Protein AF-A0A938SDG3-F1 (afdb_monomer)

Foldseek 3Di:
DDWDWDDDPFKIWIWDDDVQKIKIKMWGFDPDPDQQPQLACPPPDPFAWWEKEWEAALVCVVVSCVSNDDDQYAYAYWADPVRVNRHTGTMITITMDRWDKDFQDDPRDGQGIWTDDPWWTKIKGWQQWAPDQVDDLLNRLLRSVVVVQVRQVVSVHGPLQWAEKEKEFAVCVVCVVSSVVSVVVVCVVVVVVVGRDHHYDYDYTAGNVRHRITMITMGIDTPDPPDDRDDDDDPPDDDDD

Structure (mmCIF, N/CA/C/O backbone):
data_AF-A0A938SDG3-F1
#
_entry.id   AF-A0A938SDG3-F1
#
loop_
_atom_site.group_PDB
_atom_site.id
_atom_site.type_symbol
_atom_site.label_atom_id
_atom_site.label_alt_id
_atom_site.label_comp_id
_atom_site.label_asym_id
_atom_site.label_entity_id
_atom_site.label_seq_id
_atom_site.pdbx_PDB_ins_code
_atom_site.Cartn_x
_atom_site.Cartn_y
_atom_site.Cartn_z
_atom_site.occupancy
_atom_site.B_iso_or_equiv
_atom_site.auth_seq_id
_atom_site.auth_comp_id
_atom_site.auth_asym_id
_atom_site.auth_atom_id
_atom_site.pdbx_PDB_model_num
ATOM 1 N N . MET A 1 1 ? -7.110 7.633 24.509 1.00 91.19 1 MET A N 1
ATOM 2 C CA . MET A 1 1 ? -6.190 6.785 23.718 1.00 91.19 1 MET A CA 1
ATOM 3 C C . MET A 1 1 ? -5.212 6.108 24.665 1.00 91.19 1 MET A C 1
ATOM 5 O O . MET A 1 1 ? -4.716 6.779 25.562 1.00 91.19 1 MET A O 1
ATOM 9 N N . ARG A 1 2 ? -4.947 4.811 24.488 1.00 96.75 2 ARG A N 1
ATOM 10 C CA . ARG A 1 2 ? -3.945 4.048 25.255 1.00 96.75 2 ARG A CA 1
ATOM 11 C C . ARG A 1 2 ? -2.994 3.360 24.281 1.00 96.75 2 ARG A C 1
ATOM 13 O O . ARG A 1 2 ? -3.462 2.805 23.297 1.00 96.75 2 ARG A O 1
ATOM 20 N N . ILE A 1 3 ? -1.694 3.371 24.562 1.00 97.69 3 ILE A N 1
ATOM 21 C CA . ILE A 1 3 ? -0.688 2.674 23.749 1.00 97.69 3 ILE A CA 1
ATOM 22 C C . ILE A 1 3 ? -0.045 1.585 24.603 1.00 97.69 3 ILE A C 1
ATOM 24 O O . ILE A 1 3 ? 0.338 1.838 25.743 1.00 97.69 3 ILE A O 1
ATOM 28 N N . THR A 1 4 ? 0.060 0.374 24.064 1.00 97.81 4 THR A N 1
ATOM 29 C CA . THR A 1 4 ? 0.755 -0.751 24.702 1.00 97.81 4 THR A CA 1
ATOM 30 C C . THR A 1 4 ? 1.723 -1.395 23.719 1.00 97.81 4 THR A C 1
ATOM 32 O O . THR A 1 4 ? 1.547 -1.291 22.505 1.00 97.81 4 THR A O 1
ATOM 35 N N . ARG A 1 5 ? 2.758 -2.055 24.240 1.00 97.19 5 ARG A N 1
ATOM 36 C CA . ARG A 1 5 ? 3.747 -2.781 23.443 1.00 97.19 5 ARG A CA 1
ATOM 37 C C . ARG A 1 5 ? 3.994 -4.147 24.065 1.00 97.19 5 ARG A C 1
ATOM 39 O O . ARG A 1 5 ? 4.205 -4.236 25.272 1.00 97.19 5 ARG A O 1
ATOM 46 N N . ARG A 1 6 ? 3.988 -5.196 23.245 1.00 95.00 6 ARG A N 1
ATOM 47 C CA . ARG A 1 6 ? 4.325 -6.568 23.633 1.00 95.00 6 ARG A CA 1
ATOM 48 C C . ARG A 1 6 ? 5.456 -7.065 22.743 1.00 95.00 6 ARG A C 1
ATOM 50 O O . ARG A 1 6 ? 5.246 -7.272 21.550 1.00 95.00 6 ARG A O 1
ATOM 57 N N . LEU A 1 7 ? 6.619 -7.280 23.347 1.00 91.75 7 LEU A N 1
ATOM 58 C CA . LEU A 1 7 ? 7.788 -7.846 22.687 1.00 91.75 7 LEU A CA 1
ATOM 59 C C . LEU A 1 7 ? 7.900 -9.339 23.019 1.00 91.75 7 LEU A C 1
ATOM 61 O O . LEU A 1 7 ? 7.810 -9.729 24.181 1.00 91.75 7 LEU A O 1
ATOM 65 N N . ALA A 1 8 ? 8.105 -10.151 21.993 1.00 86.88 8 ALA A N 1
ATOM 66 C CA . ALA A 1 8 ? 8.519 -11.546 22.058 1.00 86.88 8 ALA A CA 1
ATOM 67 C C . ALA A 1 8 ? 9.791 -11.720 21.208 1.00 86.88 8 ALA A C 1
ATOM 69 O O . ALA A 1 8 ? 10.166 -10.808 20.472 1.00 86.88 8 ALA A O 1
ATOM 70 N N . GLU A 1 9 ? 10.440 -12.884 21.289 1.00 82.38 9 GLU A N 1
ATOM 71 C CA . GLU A 1 9 ? 11.764 -13.148 20.694 1.00 82.38 9 GLU A CA 1
ATOM 72 C C . GLU A 1 9 ? 11.916 -12.648 19.245 1.00 82.38 9 GLU A C 1
ATOM 74 O O . GLU A 1 9 ? 12.897 -11.986 18.916 1.00 82.38 9 GLU A O 1
ATOM 79 N N . ALA A 1 10 ? 10.912 -12.892 18.399 1.00 87.06 10 ALA A N 1
ATOM 80 C CA . ALA A 1 10 ? 10.936 -12.535 16.981 1.00 87.06 10 ALA A CA 1
ATOM 81 C C . ALA A 1 10 ? 9.768 -11.630 16.554 1.00 87.06 10 ALA A C 1
ATOM 83 O O . ALA A 1 10 ? 9.508 -11.464 15.362 1.00 87.06 10 ALA A O 1
ATOM 84 N N . THR A 1 11 ? 9.005 -11.079 17.501 1.00 91.06 11 THR A N 1
ATOM 85 C CA . THR A 1 11 ? 7.766 -10.346 17.204 1.00 91.06 11 THR A CA 1
ATOM 86 C C . THR A 1 11 ? 7.574 -9.168 18.148 1.00 91.06 11 THR A C 1
ATOM 88 O O . THR A 1 11 ? 7.627 -9.321 19.363 1.00 91.06 11 THR A O 1
ATOM 91 N N . ASP A 1 12 ? 7.281 -8.000 17.588 1.00 94.62 12 ASP A N 1
ATOM 92 C CA . ASP A 1 12 ? 6.918 -6.784 18.311 1.00 94.62 12 ASP A CA 1
ATOM 93 C C . ASP A 1 12 ? 5.501 -6.368 17.915 1.00 94.62 12 ASP A C 1
ATOM 95 O O . ASP A 1 12 ? 5.203 -6.204 16.730 1.00 94.62 12 ASP A O 1
ATOM 99 N N . VAL A 1 13 ? 4.619 -6.225 18.901 1.00 96.56 13 VAL A N 1
ATOM 100 C CA . VAL A 1 13 ? 3.238 -5.782 18.700 1.00 96.56 13 VAL A CA 1
ATOM 101 C C . VAL A 1 13 ? 3.026 -4.482 19.455 1.00 96.56 13 VAL A C 1
ATOM 103 O O . VAL A 1 13 ? 3.023 -4.471 20.687 1.00 96.56 13 VAL A O 1
ATOM 106 N N . VAL A 1 14 ? 2.780 -3.401 18.724 1.00 97.88 14 VAL A N 1
ATOM 107 C CA . VAL A 1 14 ? 2.342 -2.118 19.280 1.00 97.88 14 VAL A CA 1
ATOM 108 C C . VAL A 1 14 ? 0.843 -1.992 19.056 1.00 97.88 14 VAL A C 1
ATOM 110 O O . VAL A 1 14 ? 0.376 -2.119 17.930 1.00 97.88 14 VAL A O 1
ATOM 113 N N . THR A 1 15 ? 0.087 -1.758 20.126 1.00 98.12 15 THR A N 1
ATOM 114 C CA . THR A 1 15 ? -1.368 -1.584 20.064 1.00 98.12 15 THR A CA 1
ATOM 115 C C . THR A 1 15 ? -1.757 -0.182 20.491 1.00 98.12 15 THR A C 1
ATOM 117 O O . THR A 1 15 ? -1.399 0.247 21.590 1.00 98.12 15 THR A O 1
ATOM 120 N N . VAL A 1 16 ? -2.527 0.502 19.649 1.00 97.75 16 VAL A N 1
ATOM 121 C CA . VAL A 1 16 ? -3.174 1.779 19.956 1.00 97.75 16 VAL A CA 1
ATOM 122 C C . VAL A 1 16 ? -4.666 1.521 20.154 1.00 97.75 16 VAL A C 1
ATOM 124 O O . VAL A 1 16 ? -5.378 1.198 19.209 1.00 97.75 16 VAL A O 1
ATOM 127 N N . SER A 1 17 ? -5.147 1.670 21.388 1.00 97.06 17 SER A N 1
ATOM 128 C CA . SER A 1 17 ? -6.566 1.536 21.734 1.00 97.06 17 SER A CA 1
ATOM 129 C C . SER A 1 17 ? -7.249 2.911 21.740 1.00 97.06 17 SER A C 1
ATOM 131 O O . SER A 1 17 ? -6.829 3.839 22.455 1.00 97.06 17 SER A O 1
ATOM 133 N N . ARG A 1 18 ? -8.341 3.025 20.984 1.00 94.62 18 ARG A N 1
ATOM 134 C CA . ARG A 1 18 ? -9.297 4.145 20.972 1.00 94.62 18 ARG A CA 1
ATOM 135 C C . ARG A 1 18 ? -10.715 3.593 21.226 1.00 94.62 18 ARG A C 1
ATOM 137 O O . ARG A 1 18 ? -10.903 2.378 21.176 1.00 94.62 18 ARG A O 1
ATOM 144 N N . PRO A 1 19 ? -11.716 4.426 21.563 1.00 92.12 19 PRO A N 1
ATOM 145 C CA . PRO A 1 19 ? -13.097 3.951 21.666 1.00 92.12 19 PRO A CA 1
ATOM 146 C C . PRO A 1 19 ? -13.519 3.191 20.399 1.00 92.12 19 PRO A C 1
ATOM 148 O O . PRO A 1 19 ? -13.326 3.673 19.288 1.00 92.12 19 PRO A O 1
ATOM 151 N N . GLY A 1 20 ? -14.030 1.969 20.564 1.00 92.38 20 GLY A N 1
ATOM 152 C CA . GLY A 1 20 ? -14.525 1.141 19.459 1.00 92.38 20 GLY A CA 1
ATOM 153 C C . GLY A 1 20 ? -13.470 0.489 18.550 1.00 92.38 20 GLY A C 1
ATOM 154 O O . GLY A 1 20 ? -13.858 -0.306 17.696 1.00 92.38 20 GLY A O 1
ATOM 155 N N . ILE A 1 21 ? -12.170 0.765 18.722 1.00 97.12 21 ILE A N 1
ATOM 156 C CA . ILE A 1 21 ? -11.112 0.189 17.876 1.00 97.12 21 ILE A CA 1
ATOM 157 C C . ILE A 1 21 ? -9.784 -0.010 18.618 1.00 97.12 21 ILE A C 1
ATOM 159 O O . ILE A 1 21 ? -9.300 0.865 19.339 1.00 97.12 21 ILE A O 1
ATOM 163 N N . GLU A 1 22 ? -9.145 -1.152 18.376 1.00 97.75 22 GLU A N 1
ATOM 164 C CA . GLU A 1 22 ? -7.717 -1.343 18.629 1.00 97.75 22 GLU A CA 1
ATOM 165 C C . GLU A 1 22 ? -6.980 -1.548 17.308 1.00 97.75 22 GLU A C 1
ATOM 167 O O . GLU A 1 22 ? -7.338 -2.424 16.524 1.00 97.75 22 GLU A O 1
ATOM 172 N N . GLU A 1 23 ? -5.947 -0.744 17.068 1.00 97.44 23 GLU A N 1
ATOM 173 C CA . GLU A 1 23 ? -5.033 -0.906 15.939 1.00 97.44 23 GLU A CA 1
ATOM 174 C C . GLU A 1 23 ? -3.755 -1.578 16.420 1.00 97.44 23 GLU A C 1
ATOM 176 O O . GLU A 1 23 ? -3.114 -1.110 17.362 1.00 97.44 23 GLU A O 1
ATOM 181 N N . HIS A 1 24 ? -3.373 -2.664 15.759 1.00 97.81 24 HIS A N 1
ATOM 182 C CA . HIS A 1 24 ? -2.194 -3.454 16.071 1.00 97.81 24 HIS A CA 1
ATOM 183 C C . HIS A 1 24 ? -1.190 -3.340 14.924 1.00 97.81 24 HIS A C 1
ATOM 185 O O . HIS A 1 24 ? -1.418 -3.865 13.832 1.00 97.81 24 HIS A O 1
ATOM 191 N N . THR A 1 25 ? -0.056 -2.700 15.194 1.00 97.50 25 THR A N 1
ATOM 192 C CA . THR A 1 25 ? 1.117 -2.731 14.321 1.00 97.50 25 THR A CA 1
ATOM 193 C C . THR A 1 25 ? 2.016 -3.869 14.774 1.00 97.50 25 THR A C 1
ATOM 195 O O . THR A 1 25 ? 2.532 -3.865 15.892 1.00 97.50 25 THR A O 1
ATOM 198 N N . ILE A 1 26 ? 2.193 -4.856 13.906 1.00 96.19 26 ILE A N 1
ATOM 199 C CA . ILE A 1 26 ? 2.901 -6.103 14.184 1.00 96.19 26 ILE A CA 1
ATOM 200 C C . ILE A 1 26 ? 4.135 -6.138 13.296 1.00 96.19 26 ILE A C 1
ATOM 202 O O . ILE A 1 26 ? 4.020 -6.090 12.076 1.00 96.19 26 ILE A O 1
ATOM 206 N N . SER A 1 27 ? 5.313 -6.240 13.896 1.00 94.62 27 SER A N 1
ATOM 207 C CA . SER A 1 27 ? 6.566 -6.492 13.186 1.00 94.62 27 SER A CA 1
ATOM 208 C C . SER A 1 27 ? 7.091 -7.855 13.598 1.00 94.62 27 SER A C 1
ATOM 210 O O . SER A 1 27 ? 7.378 -8.066 14.773 1.00 94.62 27 SER A O 1
ATOM 212 N N . ALA A 1 28 ? 7.231 -8.773 12.648 1.00 92.06 28 ALA A N 1
ATOM 213 C CA . ALA A 1 28 ? 7.839 -10.074 12.883 1.00 92.06 28 ALA A CA 1
ATOM 214 C C . ALA A 1 28 ? 9.099 -10.216 12.033 1.00 92.06 28 ALA A C 1
ATOM 216 O O . ALA A 1 28 ? 9.100 -9.882 10.848 1.00 92.06 28 ALA A O 1
ATOM 217 N N . ARG A 1 29 ? 10.176 -10.691 12.651 1.00 87.81 29 ARG A N 1
ATOM 218 C CA . ARG A 1 29 ? 11.446 -11.004 11.989 1.00 87.81 29 ARG A CA 1
ATOM 219 C C . ARG A 1 29 ? 11.594 -12.508 11.919 1.00 87.81 29 ARG A C 1
ATOM 221 O O . ARG A 1 29 ? 11.046 -13.211 12.759 1.00 87.81 29 ARG A O 1
ATOM 228 N N . THR A 1 30 ? 12.350 -12.993 10.953 1.00 80.50 30 THR A N 1
ATOM 229 C CA . THR A 1 30 ? 12.660 -14.418 10.843 1.00 80.50 30 THR A CA 1
ATOM 230 C C . THR A 1 30 ? 13.668 -14.825 11.925 1.00 80.50 30 THR A C 1
ATOM 232 O O . THR A 1 30 ? 14.796 -14.329 11.895 1.00 80.50 30 THR A O 1
ATOM 235 N N . PRO A 1 31 ? 13.313 -15.692 12.894 1.00 68.00 31 PRO A N 1
ATOM 236 C CA . PRO A 1 31 ? 14.278 -16.209 13.853 1.00 68.00 31 PRO A CA 1
ATOM 237 C C . PRO A 1 31 ? 15.092 -17.354 13.235 1.00 68.00 31 PRO A C 1
ATOM 239 O O . PRO A 1 31 ? 14.540 -18.345 12.758 1.00 68.00 31 PRO A O 1
ATOM 242 N N . GLY A 1 32 ? 16.420 -17.251 13.284 1.00 71.81 32 GLY A N 1
ATOM 243 C CA . GLY A 1 32 ? 17.312 -18.341 12.880 1.00 71.81 32 GLY A CA 1
ATOM 244 C C . GLY A 1 32 ? 17.264 -18.664 11.381 1.00 71.81 32 GLY A C 1
ATOM 245 O O . GLY A 1 32 ? 17.224 -17.765 10.548 1.00 71.81 32 GLY A O 1
ATOM 246 N N . GLN A 1 33 ? 17.331 -19.955 11.033 1.00 75.06 33 GLN A N 1
ATOM 247 C CA . GLN A 1 33 ? 17.431 -20.422 9.638 1.00 75.06 33 GLN A CA 1
ATOM 248 C C . GLN A 1 33 ? 16.075 -20.654 8.945 1.00 75.06 33 GLN A C 1
ATOM 250 O O . GLN A 1 33 ? 16.036 -20.909 7.741 1.00 75.06 33 GLN A O 1
ATOM 255 N N . ASP A 1 34 ? 14.961 -20.578 9.675 1.00 85.44 34 ASP A N 1
ATOM 256 C CA . ASP A 1 34 ? 13.635 -20.887 9.140 1.00 85.44 34 ASP A CA 1
ATOM 257 C C . ASP A 1 34 ? 12.932 -19.640 8.587 1.00 85.44 34 ASP A C 1
ATOM 259 O O . ASP A 1 34 ? 12.186 -18.962 9.295 1.00 85.44 34 ASP A O 1
ATOM 263 N N . ASN A 1 35 ? 13.140 -19.379 7.291 1.00 84.38 35 ASN A N 1
ATOM 264 C CA . ASN A 1 35 ? 12.603 -18.228 6.551 1.00 84.38 35 ASN A CA 1
ATOM 265 C C . ASN A 1 35 ? 11.079 -18.050 6.618 1.00 84.38 35 ASN A C 1
ATOM 267 O O . ASN A 1 35 ? 10.582 -16.961 6.342 1.00 84.38 35 ASN A O 1
ATOM 271 N N . LEU A 1 36 ? 10.321 -19.089 6.963 1.00 87.88 36 LEU A N 1
ATOM 272 C CA . LEU A 1 36 ? 8.860 -19.066 6.893 1.00 87.88 36 LEU A CA 1
ATOM 273 C C . LEU A 1 36 ? 8.183 -19.096 8.261 1.00 87.88 36 LEU A C 1
ATOM 275 O O . LEU A 1 36 ? 6.955 -19.002 8.337 1.00 87.88 36 LEU A O 1
ATOM 279 N N . ALA A 1 37 ? 8.963 -19.168 9.343 1.00 86.94 37 ALA A N 1
ATOM 280 C CA . ALA A 1 37 ? 8.445 -19.198 10.705 1.00 86.94 37 ALA A CA 1
ATOM 281 C C . ALA A 1 37 ? 7.491 -18.026 11.006 1.00 86.94 37 ALA A C 1
ATOM 283 O O . ALA A 1 37 ? 6.502 -18.218 11.710 1.00 86.94 37 ALA A O 1
ATOM 284 N N . VAL A 1 38 ? 7.724 -16.847 10.413 1.00 88.00 38 VAL A N 1
ATOM 285 C CA . VAL A 1 38 ? 6.897 -15.640 10.610 1.00 88.00 38 VAL A CA 1
ATOM 286 C C . VAL A 1 38 ? 5.451 -15.774 10.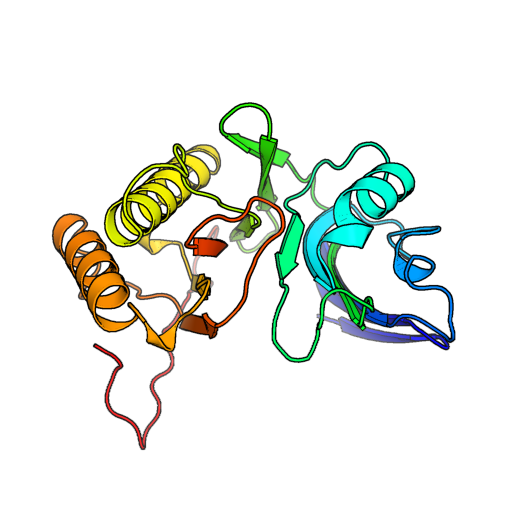123 1.00 88.00 38 VAL A C 1
ATOM 288 O O . VAL A 1 38 ? 4.596 -15.006 10.559 1.00 88.00 38 VAL A O 1
ATOM 291 N N . PHE A 1 39 ? 5.165 -16.722 9.226 1.00 88.50 39 PHE A N 1
ATOM 292 C CA . PHE A 1 39 ? 3.815 -16.951 8.702 1.00 88.50 39 PHE A CA 1
ATOM 293 C C . PHE A 1 39 ? 3.043 -18.014 9.482 1.00 88.50 39 PHE A C 1
ATOM 295 O O . PHE A 1 39 ? 1.830 -18.136 9.313 1.00 88.50 39 PHE A O 1
ATOM 302 N N . ARG A 1 40 ? 3.714 -18.780 10.350 1.00 83.06 40 ARG A N 1
ATOM 303 C CA . ARG A 1 40 ? 3.044 -19.767 11.201 1.00 83.06 40 ARG A CA 1
ATOM 304 C C . ARG A 1 40 ? 2.366 -19.038 12.358 1.00 83.06 40 ARG A C 1
ATOM 306 O O . ARG A 1 40 ? 2.986 -18.212 13.017 1.00 83.06 40 ARG A O 1
ATOM 313 N N . ASN A 1 41 ? 1.101 -19.361 12.626 1.00 74.88 41 ASN A N 1
ATOM 314 C CA . ASN A 1 41 ? 0.292 -18.720 13.677 1.00 74.88 41 ASN A CA 1
ATOM 315 C C . ASN A 1 41 ? 0.132 -17.195 13.495 1.00 74.88 41 ASN A C 1
ATOM 317 O O . ASN A 1 41 ? 0.131 -16.433 14.464 1.00 74.88 41 ASN A O 1
ATOM 321 N N . PHE A 1 42 ? 0.010 -16.754 12.243 1.00 75.19 42 PHE A N 1
ATOM 322 C CA . PHE A 1 42 ? -0.142 -15.351 11.879 1.00 75.19 42 PHE A CA 1
ATOM 323 C C . PHE A 1 42 ? -1.628 -14.953 11.700 1.00 75.19 42 PHE A C 1
ATOM 325 O O . PHE A 1 42 ? -2.357 -15.694 11.041 1.00 75.19 42 PHE A O 1
ATOM 332 N N . PRO A 1 43 ? -2.092 -13.783 12.198 1.00 83.75 43 PRO A N 1
ATOM 333 C CA . PRO A 1 43 ? -1.384 -12.842 13.069 1.00 83.75 43 PRO A CA 1
ATOM 334 C C . PRO A 1 43 ? -1.303 -13.329 14.536 1.00 83.75 43 PRO A C 1
ATOM 336 O O . PRO A 1 43 ? -2.199 -14.021 15.012 1.00 83.75 43 PRO A O 1
ATOM 339 N N . PRO A 1 44 ? -0.293 -12.892 15.314 1.00 83.38 44 PRO A N 1
ATOM 340 C CA . PRO A 1 44 ? -0.090 -13.263 16.729 1.00 83.38 44 PRO A CA 1
ATOM 341 C C . PRO A 1 44 ? -1.101 -12.626 17.711 1.00 83.38 44 PRO A C 1
ATOM 343 O O . PR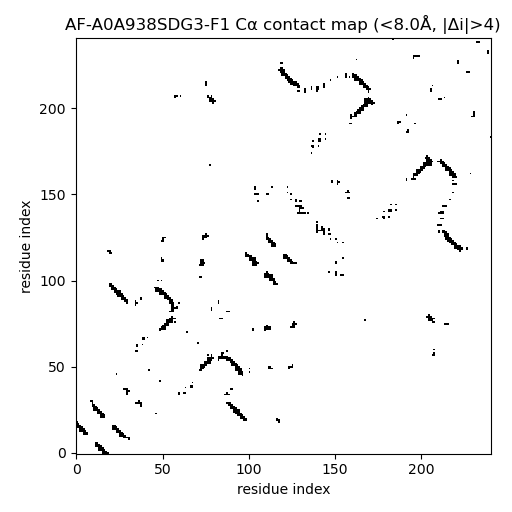O A 1 44 ? -0.904 -12.631 18.934 1.00 83.38 44 PRO A O 1
ATOM 346 N N . VAL A 1 45 ? -2.154 -12.004 17.186 1.00 87.94 45 VAL A N 1
ATOM 347 C CA . VAL A 1 45 ? -3.233 -11.341 17.923 1.00 87.94 45 VAL A CA 1
ATOM 348 C C . VAL A 1 45 ? -4.564 -11.724 17.290 1.00 87.94 45 VAL A C 1
ATOM 350 O O . VAL A 1 45 ? -4.650 -11.920 16.081 1.00 87.94 45 VAL A O 1
ATOM 353 N N . LYS A 1 46 ? -5.623 -11.804 18.096 1.00 91.88 46 LYS A N 1
ATOM 354 C CA . LYS A 1 46 ? -6.976 -12.073 17.600 1.00 91.88 46 LYS A CA 1
ATOM 355 C C . LYS A 1 46 ? -7.585 -10.789 17.023 1.00 91.88 46 LYS A C 1
ATOM 357 O O . LYS A 1 46 ? -8.387 -10.142 17.685 1.00 91.88 46 LYS A O 1
ATOM 362 N N . ALA A 1 47 ? -7.171 -10.433 15.812 1.00 95.50 47 ALA A N 1
ATOM 363 C CA . ALA A 1 47 ? -7.582 -9.228 15.095 1.00 95.50 47 ALA A CA 1
ATOM 364 C C . ALA A 1 47 ? -7.733 -9.514 13.593 1.00 95.50 47 ALA A C 1
ATOM 366 O O . ALA A 1 47 ? -7.206 -10.507 13.086 1.00 95.50 47 ALA A O 1
ATOM 367 N N . THR A 1 48 ? -8.421 -8.632 12.870 1.00 96.62 48 THR A N 1
ATOM 368 C CA . THR A 1 48 ? -8.565 -8.741 11.412 1.00 96.62 48 THR A CA 1
ATOM 369 C C . THR A 1 48 ? -7.412 -8.024 10.723 1.00 96.62 48 THR A C 1
ATOM 371 O O . THR A 1 48 ? -7.190 -6.840 10.970 1.00 96.62 48 THR A O 1
ATOM 374 N N . VAL A 1 49 ? -6.672 -8.718 9.857 1.00 97.12 49 VAL A N 1
ATOM 375 C CA . VAL A 1 49 ? -5.563 -8.115 9.106 1.00 97.12 49 VAL A CA 1
ATOM 376 C C . VAL A 1 49 ? -6.098 -7.135 8.060 1.00 97.12 49 VAL A C 1
ATOM 378 O O . VAL A 1 49 ? -6.997 -7.460 7.287 1.00 97.12 49 VAL A O 1
ATOM 381 N N . VAL A 1 50 ? -5.523 -5.934 8.028 1.00 98.06 50 VAL A N 1
ATOM 382 C CA . VAL A 1 50 ? -5.890 -4.844 7.113 1.00 98.06 50 VAL A CA 1
ATOM 383 C C . VAL A 1 50 ? -4.861 -4.681 6.001 1.00 98.06 50 VAL A C 1
ATOM 385 O O . VAL A 1 50 ? -5.224 -4.423 4.858 1.00 98.06 50 VAL A O 1
ATOM 388 N N . SER A 1 51 ? -3.574 -4.837 6.307 1.00 97.75 51 SER A N 1
ATOM 389 C CA . SER A 1 51 ? -2.513 -4.755 5.302 1.00 97.75 51 SER A CA 1
ATOM 390 C C . SER A 1 51 ? -1.244 -5.439 5.773 1.00 97.75 51 SER A C 1
ATOM 392 O O . SER A 1 51 ? -0.918 -5.367 6.959 1.00 97.75 51 SER A O 1
ATOM 394 N N . GLN A 1 52 ? -0.496 -6.019 4.837 1.00 97.12 52 GLN A N 1
ATOM 395 C CA . GLN A 1 52 ? 0.761 -6.697 5.125 1.00 97.12 52 GLN A CA 1
ATOM 396 C C . GLN A 1 52 ? 1.856 -6.322 4.126 1.00 97.12 52 GLN A C 1
ATOM 398 O O . GLN A 1 52 ? 1.666 -6.404 2.914 1.00 97.12 52 GLN A O 1
ATOM 403 N N . PHE A 1 53 ? 3.029 -5.983 4.649 1.00 96.12 53 PHE A N 1
ATOM 404 C CA . PHE A 1 53 ? 4.288 -5.990 3.918 1.00 96.12 53 PHE A CA 1
ATOM 405 C C . PHE A 1 53 ? 5.057 -7.268 4.229 1.00 96.12 53 PHE A C 1
ATOM 407 O O . PHE A 1 53 ? 5.156 -7.676 5.389 1.00 96.12 53 PHE A O 1
ATOM 414 N N . VAL A 1 54 ? 5.637 -7.876 3.201 1.00 94.94 54 VAL A N 1
ATOM 415 C CA . VAL A 1 54 ? 6.624 -8.948 3.342 1.00 94.94 54 VAL A CA 1
ATOM 416 C C . VAL A 1 54 ? 7.923 -8.484 2.706 1.00 94.94 54 VAL A C 1
ATOM 418 O O . VAL A 1 54 ? 7.924 -8.039 1.560 1.00 94.94 54 VAL A O 1
ATOM 421 N N . PHE A 1 55 ? 9.015 -8.602 3.452 1.00 92.88 55 PHE A N 1
ATOM 422 C CA . PHE A 1 55 ? 10.355 -8.231 3.018 1.00 92.88 55 PHE A CA 1
ATOM 423 C C . PHE A 1 55 ? 11.171 -9.508 2.848 1.00 92.88 55 PHE A C 1
ATOM 425 O O . PHE A 1 55 ? 11.457 -10.197 3.831 1.00 92.88 55 PHE A O 1
ATOM 432 N N . GLY A 1 56 ? 11.507 -9.861 1.610 1.00 91.50 56 GLY A N 1
ATOM 433 C CA . GLY A 1 56 ? 12.232 -11.099 1.342 1.00 91.50 56 GLY A CA 1
ATOM 434 C C . GLY A 1 56 ? 12.270 -11.506 -0.124 1.00 91.50 56 GLY A C 1
ATOM 435 O O . GLY A 1 56 ? 11.650 -10.888 -0.990 1.00 91.50 56 GLY A O 1
ATOM 436 N N . GLY A 1 57 ? 12.990 -12.590 -0.400 1.00 90.50 57 GLY A N 1
ATOM 437 C CA . GLY A 1 57 ? 13.086 -13.172 -1.736 1.00 90.50 57 GLY A CA 1
ATOM 438 C C . GLY A 1 57 ? 11.757 -13.726 -2.253 1.00 90.50 57 GLY A C 1
ATOM 439 O O . GLY A 1 57 ? 11.041 -14.422 -1.535 1.00 90.50 57 GLY A O 1
ATOM 440 N N . CYS A 1 58 ? 11.437 -13.481 -3.526 1.00 91.56 58 CYS A N 1
ATOM 441 C CA . CYS A 1 58 ? 10.172 -13.923 -4.127 1.00 91.56 58 CYS A CA 1
ATOM 442 C C . CYS A 1 58 ? 10.012 -15.451 -4.201 1.00 91.56 58 CYS A C 1
ATOM 444 O O . CYS A 1 58 ? 8.886 -15.925 -4.338 1.00 91.56 58 CYS A O 1
ATOM 446 N N . ARG A 1 59 ? 11.096 -16.228 -4.053 1.00 90.56 59 ARG A N 1
ATOM 447 C CA . ARG A 1 59 ? 11.048 -17.700 -4.015 1.00 90.56 59 ARG A CA 1
ATOM 448 C C . ARG A 1 59 ? 10.174 -18.256 -2.887 1.00 90.56 59 ARG A C 1
ATOM 450 O O . ARG A 1 59 ? 9.638 -19.346 -3.011 1.00 90.56 59 ARG A O 1
ATOM 457 N N . PHE A 1 60 ? 10.013 -17.492 -1.807 1.00 91.56 60 PHE A N 1
ATOM 458 C CA . PHE A 1 60 ? 9.210 -17.878 -0.647 1.00 91.56 60 PHE A CA 1
ATOM 459 C C . PHE A 1 60 ? 7.724 -17.539 -0.806 1.00 91.56 60 PHE A C 1
ATOM 461 O O . PHE A 1 60 ? 6.928 -17.875 0.066 1.00 91.56 60 PHE A O 1
ATOM 468 N N . CYS A 1 61 ? 7.332 -16.851 -1.885 1.00 90.50 61 CYS A N 1
ATOM 469 C CA . CYS A 1 61 ? 5.998 -16.269 -2.013 1.00 90.50 61 CYS A CA 1
ATOM 470 C C . CYS A 1 61 ? 4.886 -17.321 -1.980 1.00 90.50 61 CYS A C 1
ATOM 472 O O . CYS A 1 61 ? 3.888 -17.138 -1.284 1.00 90.50 61 CYS A O 1
ATOM 474 N N . ASP A 1 62 ? 5.048 -18.421 -2.712 1.00 89.81 62 ASP A N 1
ATOM 475 C CA . ASP A 1 62 ? 3.992 -19.427 -2.830 1.00 89.81 62 ASP A CA 1
ATOM 476 C C . ASP A 1 62 ? 3.874 -20.287 -1.569 1.00 89.81 62 ASP A C 1
ATOM 478 O O . ASP A 1 62 ? 2.762 -20.526 -1.094 1.00 89.81 62 ASP A O 1
ATOM 482 N N . GLU A 1 63 ? 4.999 -20.647 -0.948 1.00 91.19 63 GLU A N 1
ATOM 483 C CA . GLU A 1 63 ? 4.992 -21.364 0.330 1.00 91.19 63 GLU A CA 1
ATOM 484 C C . GLU A 1 63 ? 4.433 -20.488 1.465 1.00 91.19 63 GLU A C 1
ATOM 486 O O . GLU A 1 63 ? 3.586 -20.936 2.239 1.00 91.19 63 GLU A O 1
ATOM 491 N N . ALA A 1 64 ? 4.798 -19.200 1.508 1.00 90.69 64 ALA A N 1
ATOM 492 C CA . ALA A 1 64 ? 4.228 -18.240 2.453 1.00 90.69 64 ALA A CA 1
ATOM 493 C C . ALA A 1 64 ? 2.705 -18.109 2.296 1.00 90.69 64 ALA A C 1
ATOM 495 O O . ALA A 1 64 ? 1.983 -18.130 3.293 1.00 90.69 64 ALA A O 1
ATOM 496 N N . LYS A 1 65 ? 2.189 -18.018 1.061 1.00 88.06 65 LYS A N 1
ATOM 497 C CA . LYS A 1 65 ? 0.735 -18.009 0.808 1.00 88.06 65 LYS A CA 1
ATOM 498 C C . LYS A 1 65 ? 0.067 -19.283 1.312 1.00 88.06 65 LYS A C 1
ATOM 500 O O . LYS A 1 65 ? -0.991 -19.196 1.925 1.00 88.06 65 LYS A O 1
ATOM 505 N N . SER A 1 66 ? 0.687 -20.444 1.089 1.00 88.94 66 SER A N 1
ATOM 506 C CA . SER A 1 66 ? 0.159 -21.720 1.581 1.00 88.94 66 SER A CA 1
ATOM 507 C C . SER A 1 66 ? 0.056 -21.745 3.108 1.00 88.94 66 SER A C 1
ATOM 509 O O . SER A 1 66 ? -0.932 -22.244 3.639 1.00 88.94 66 SER A O 1
ATOM 511 N N . LEU A 1 67 ? 1.041 -21.183 3.817 1.00 90.44 67 LEU A N 1
ATOM 512 C CA . LEU A 1 67 ? 1.039 -21.101 5.283 1.00 90.44 67 LEU A CA 1
ATOM 513 C C . LEU A 1 67 ? 0.013 -20.101 5.827 1.00 90.44 67 LEU A C 1
ATOM 515 O O . LEU A 1 67 ? -0.598 -20.358 6.861 1.00 90.44 67 LEU A O 1
ATOM 519 N N . MET A 1 68 ? -0.200 -18.980 5.131 1.00 88.12 68 MET A N 1
ATOM 520 C CA . MET A 1 68 ? -1.214 -17.983 5.504 1.00 88.12 68 MET A CA 1
ATOM 521 C C . MET A 1 68 ? -2.651 -18.460 5.236 1.00 88.12 68 MET A C 1
ATOM 523 O O . MET A 1 68 ? -3.601 -17.890 5.774 1.00 88.12 68 MET A O 1
ATOM 527 N N . GLY A 1 69 ? -2.832 -19.491 4.407 1.00 85.88 69 GLY A N 1
ATOM 528 C CA . GLY A 1 69 ? -4.145 -19.998 4.024 1.00 85.88 69 GLY A CA 1
ATOM 529 C C . GLY A 1 69 ? -4.920 -19.004 3.154 1.00 85.88 69 GLY A C 1
ATOM 530 O O . GLY A 1 69 ? -4.375 -18.384 2.239 1.00 85.88 69 GLY A O 1
ATOM 531 N N . LYS A 1 70 ? -6.227 -18.858 3.406 1.00 88.06 70 LYS A N 1
ATOM 532 C CA . LYS A 1 70 ? -7.071 -17.924 2.648 1.00 88.06 70 LYS A CA 1
ATOM 533 C C . LYS A 1 70 ? -6.769 -16.479 3.062 1.00 88.06 70 LYS A C 1
ATOM 535 O O . LYS A 1 70 ? -7.320 -15.977 4.036 1.00 88.06 70 LYS A O 1
ATOM 540 N N . VAL A 1 71 ? -5.937 -15.806 2.273 1.00 89.81 71 VAL A N 1
ATOM 541 C CA . VAL A 1 71 ? -5.611 -14.384 2.440 1.00 89.81 71 VAL A CA 1
ATOM 542 C C . VAL A 1 71 ? -6.782 -13.514 1.973 1.00 89.81 71 VAL A C 1
ATOM 544 O O . VAL A 1 71 ? -7.173 -13.561 0.808 1.00 89.81 71 VAL A O 1
ATOM 547 N N . THR A 1 72 ? -7.329 -12.700 2.878 1.00 93.31 72 THR A N 1
ATOM 548 C CA . THR A 1 72 ? -8.445 -11.767 2.610 1.00 93.31 72 THR A CA 1
ATOM 549 C C . THR A 1 72 ? -8.049 -10.298 2.785 1.00 93.31 72 THR A C 1
ATOM 551 O O . THR A 1 72 ? -8.903 -9.455 3.041 1.00 93.31 72 THR A O 1
ATOM 554 N N . TRP A 1 73 ? -6.755 -9.992 2.685 1.00 96.62 73 TRP A N 1
ATOM 555 C CA . TRP A 1 73 ? -6.175 -8.654 2.834 1.00 96.62 73 TRP A CA 1
ATOM 556 C C . TRP A 1 73 ? -5.091 -8.420 1.771 1.00 96.62 73 TRP A C 1
ATOM 558 O O . TRP A 1 73 ? -4.569 -9.384 1.202 1.00 96.62 73 TRP A O 1
ATOM 568 N N . PRO A 1 74 ? -4.713 -7.164 1.480 1.00 97.38 74 PRO A N 1
ATOM 569 C CA . PRO A 1 74 ? -3.611 -6.877 0.571 1.00 97.38 74 PRO A CA 1
ATOM 570 C C . PRO A 1 74 ? -2.252 -7.280 1.159 1.00 97.38 74 PRO A C 1
ATOM 572 O O . PRO A 1 74 ? -1.885 -6.872 2.267 1.00 97.38 74 PRO A O 1
ATOM 575 N N . VAL A 1 75 ? -1.464 -8.006 0.362 1.00 96.25 75 VAL A N 1
ATOM 576 C CA . VAL A 1 75 ? -0.064 -8.339 0.659 1.00 96.25 75 VAL A CA 1
ATOM 577 C C . VAL A 1 75 ? 0.845 -7.654 -0.358 1.00 96.25 75 VAL A C 1
ATOM 579 O O . VAL A 1 75 ? 0.780 -7.934 -1.557 1.00 96.25 75 VAL A O 1
ATOM 582 N N . THR A 1 76 ? 1.721 -6.775 0.125 1.00 96.94 76 THR A N 1
ATOM 583 C CA . THR A 1 76 ? 2.780 -6.146 -0.669 1.00 96.94 76 THR A CA 1
ATOM 584 C C . THR A 1 76 ? 4.095 -6.863 -0.402 1.00 96.94 76 THR A C 1
ATOM 586 O O . THR A 1 76 ? 4.675 -6.730 0.675 1.00 96.94 76 THR A O 1
ATOM 589 N N . TRP A 1 77 ? 4.564 -7.630 -1.382 1.00 95.06 77 TRP A N 1
ATOM 590 C CA . TRP A 1 77 ? 5.861 -8.295 -1.308 1.00 95.06 77 TRP A CA 1
ATOM 591 C C . TRP A 1 77 ? 6.946 -7.406 -1.909 1.00 95.06 77 TRP A C 1
ATOM 593 O O . TRP A 1 77 ? 6.839 -7.003 -3.068 1.00 95.06 77 TRP A O 1
ATOM 603 N N . VAL A 1 78 ? 7.984 -7.127 -1.127 1.00 93.81 78 VAL A N 1
ATOM 604 C CA . VAL A 1 78 ? 9.088 -6.234 -1.480 1.00 93.81 78 VAL A CA 1
ATOM 605 C C . VAL A 1 78 ? 10.381 -7.049 -1.504 1.00 93.81 78 VAL A C 1
ATOM 607 O O . VAL A 1 78 ? 10.820 -7.564 -0.475 1.00 93.81 78 VAL A O 1
ATOM 610 N N . GLN A 1 79 ? 10.978 -7.172 -2.690 1.00 91.19 79 GLN A N 1
ATOM 611 C CA . GLN A 1 79 ? 12.307 -7.752 -2.900 1.00 91.19 79 GLN A CA 1
ATOM 612 C C . GLN A 1 79 ? 13.290 -6.628 -3.250 1.00 91.19 79 GLN A C 1
ATOM 614 O O . GLN A 1 79 ? 12.937 -5.715 -3.980 1.00 91.19 79 GLN A O 1
ATOM 619 N N . GLY A 1 80 ? 14.534 -6.686 -2.792 1.00 81.94 80 GLY A N 1
ATOM 620 C CA . GLY A 1 80 ? 15.553 -5.671 -3.080 1.00 81.94 80 GLY A CA 1
ATOM 621 C C . GLY A 1 80 ? 16.951 -6.224 -2.843 1.00 81.94 80 GLY A C 1
ATOM 622 O O . GLY A 1 80 ? 17.084 -7.414 -2.579 1.00 81.94 80 GLY A O 1
ATOM 623 N N . ASP A 1 81 ? 17.975 -5.378 -2.910 1.00 68.62 81 ASP A N 1
ATOM 624 C CA . ASP A 1 81 ? 19.376 -5.816 -2.799 1.00 68.62 81 ASP A CA 1
ATOM 625 C C . ASP A 1 81 ? 19.673 -6.498 -1.448 1.00 68.62 81 ASP A C 1
ATOM 627 O O . ASP A 1 81 ? 20.303 -7.554 -1.413 1.00 68.62 81 ASP A O 1
ATOM 631 N N . ASP A 1 82 ? 19.098 -5.989 -0.352 1.00 65.00 82 ASP A N 1
ATOM 632 C CA . ASP A 1 82 ? 19.171 -6.610 0.985 1.00 65.00 82 ASP A CA 1
ATOM 633 C C . ASP A 1 82 ? 18.329 -7.896 1.112 1.00 65.00 82 ASP A C 1
ATOM 635 O O . ASP A 1 82 ? 18.384 -8.613 2.109 1.00 65.00 82 ASP A O 1
ATOM 639 N N . CYS A 1 83 ? 17.516 -8.201 0.102 1.00 66.25 83 CYS A N 1
ATOM 640 C CA . CYS A 1 83 ? 16.690 -9.398 -0.010 1.00 66.25 83 CYS A CA 1
ATOM 641 C C . CYS A 1 83 ? 17.063 -10.120 -1.308 1.00 66.25 83 CYS A C 1
ATOM 643 O O . CYS A 1 83 ? 16.245 -10.214 -2.225 1.00 66.25 83 CYS A O 1
ATOM 645 N N . SER A 1 84 ? 18.293 -10.643 -1.355 1.00 65.19 84 SER A N 1
ATOM 646 C CA . SER A 1 84 ? 18.974 -11.270 -2.507 1.00 65.19 84 SER A CA 1
ATOM 647 C C . SER A 1 84 ? 18.228 -12.407 -3.226 1.00 65.19 84 SER A C 1
ATOM 649 O O . SER A 1 84 ? 18.753 -13.005 -4.159 1.00 65.19 84 SER A O 1
ATOM 651 N N . GLY A 1 85 ? 17.015 -12.744 -2.790 1.00 72.06 85 GLY A N 1
ATOM 652 C CA . GLY A 1 85 ? 16.278 -13.936 -3.183 1.00 72.06 85 GLY A CA 1
ATOM 653 C C . GLY A 1 85 ? 16.422 -15.062 -2.164 1.00 72.06 85 GLY A C 1
ATOM 654 O O . GLY A 1 85 ? 15.543 -15.912 -2.083 1.00 72.06 85 GLY A O 1
ATOM 655 N N . GLU A 1 86 ? 17.472 -15.035 -1.340 1.00 81.44 86 GLU A N 1
ATOM 656 C CA . GLU A 1 86 ? 17.862 -16.178 -0.512 1.00 81.44 86 GLU A CA 1
ATOM 657 C C . GLU A 1 86 ? 17.245 -16.191 0.890 1.00 81.44 86 GLU A C 1
ATOM 659 O O . GLU A 1 86 ? 17.158 -17.241 1.527 1.00 81.44 86 GLU A O 1
ATOM 664 N N . GLN A 1 87 ? 16.790 -15.047 1.390 1.00 85.00 87 GLN A N 1
ATOM 665 C CA . GLN A 1 87 ? 16.269 -14.941 2.750 1.00 85.00 87 GLN A CA 1
ATOM 666 C C . GLN A 1 87 ? 14.965 -14.159 2.797 1.00 85.00 87 GLN A C 1
ATOM 668 O O . GLN A 1 87 ? 14.627 -13.389 1.890 1.00 85.00 87 GLN A O 1
ATOM 673 N N . LEU A 1 88 ? 14.239 -14.375 3.885 1.00 87.75 88 LEU A N 1
ATOM 674 C CA . LEU A 1 88 ? 13.110 -13.563 4.285 1.00 87.75 88 LEU A CA 1
ATOM 675 C C . LEU A 1 88 ? 13.522 -12.744 5.505 1.00 87.75 88 LEU A C 1
ATOM 677 O O . LEU A 1 88 ? 13.888 -13.307 6.533 1.00 87.75 88 LEU A O 1
ATOM 681 N N . ALA A 1 89 ? 13.467 -11.419 5.398 1.00 88.75 89 ALA A N 1
ATOM 682 C CA . ALA A 1 89 ? 13.856 -10.519 6.480 1.00 88.75 89 ALA A CA 1
ATOM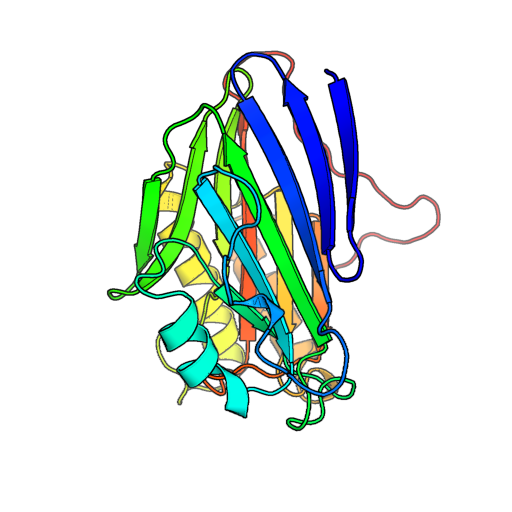 683 C C . ALA A 1 89 ? 12.753 -10.408 7.546 1.00 88.75 89 ALA A C 1
ATOM 685 O O . ALA A 1 89 ? 13.026 -10.378 8.748 1.00 88.75 89 ALA A O 1
ATOM 686 N N . GLY A 1 90 ? 11.493 -10.364 7.110 1.00 91.56 90 GLY A N 1
ATOM 687 C CA . GLY A 1 90 ? 10.349 -10.340 8.013 1.00 91.56 90 GLY A CA 1
ATOM 688 C C . GLY A 1 90 ? 9.071 -9.821 7.369 1.00 91.56 90 GLY A C 1
ATOM 689 O O . GLY A 1 90 ? 8.973 -9.643 6.154 1.00 91.56 90 GLY A O 1
ATOM 690 N N . THR A 1 91 ? 8.080 -9.545 8.209 1.00 93.88 91 THR A N 1
ATOM 691 C CA . THR A 1 91 ? 6.788 -8.989 7.805 1.00 93.88 91 THR A CA 1
ATOM 692 C C . THR A 1 91 ? 6.355 -7.866 8.742 1.00 93.88 91 THR A C 1
ATOM 694 O O . THR A 1 91 ? 6.618 -7.900 9.946 1.00 93.88 91 THR A O 1
ATOM 697 N N . GLN A 1 92 ? 5.695 -6.856 8.176 1.00 95.56 92 GLN A N 1
ATOM 698 C CA . GLN A 1 92 ? 5.008 -5.809 8.927 1.00 95.56 92 GLN A CA 1
ATOM 699 C C . GLN A 1 92 ? 3.527 -5.841 8.601 1.00 95.56 92 GLN A C 1
ATOM 701 O O . GLN A 1 92 ? 3.155 -5.882 7.429 1.00 95.56 92 GLN A O 1
ATOM 706 N N . VAL A 1 93 ? 2.687 -5.795 9.626 1.00 96.94 93 VAL A N 1
ATOM 707 C CA . VAL A 1 93 ? 1.241 -5.918 9.483 1.00 96.94 93 VAL A CA 1
ATOM 708 C C . VAL A 1 93 ? 0.509 -4.879 10.301 1.00 96.94 93 VAL A C 1
ATOM 710 O O . VAL A 1 93 ? 0.865 -4.605 11.443 1.00 96.94 93 VAL A O 1
ATOM 713 N N . LEU A 1 94 ? -0.550 -4.349 9.699 1.00 97.88 94 LEU A N 1
ATOM 714 C CA . LEU A 1 94 ? -1.610 -3.645 10.396 1.00 97.88 94 LEU A CA 1
ATOM 715 C C . LEU A 1 94 ? -2.804 -4.586 10.538 1.00 97.88 94 LEU A C 1
ATOM 717 O O . LEU A 1 94 ? -3.279 -5.143 9.543 1.00 97.88 94 LEU A O 1
ATOM 721 N N . ALA A 1 95 ? -3.298 -4.741 11.759 1.00 97.69 95 ALA A N 1
ATOM 722 C CA . ALA A 1 95 ? -4.534 -5.450 12.056 1.00 97.69 95 ALA A CA 1
ATOM 723 C C . ALA A 1 95 ? -5.418 -4.612 12.980 1.00 97.69 95 ALA A C 1
ATOM 725 O O . ALA A 1 95 ? -4.911 -3.790 13.741 1.00 97.69 95 ALA A O 1
ATOM 726 N N . VAL A 1 96 ? -6.731 -4.829 12.932 1.00 97.94 96 VAL A N 1
ATOM 727 C CA . VAL A 1 96 ? -7.701 -4.090 13.748 1.00 97.94 96 VAL A CA 1
ATOM 728 C C . VAL A 1 96 ? -8.655 -5.018 14.490 1.00 97.94 96 VAL A C 1
ATOM 730 O O . VAL A 1 96 ? -9.067 -6.060 13.970 1.00 97.94 96 VAL A O 1
ATOM 733 N N . SER A 1 97 ? -9.020 -4.618 15.704 1.00 97.75 97 SER A N 1
ATOM 734 C CA . SER A 1 97 ? -10.056 -5.248 16.528 1.00 97.75 97 SER A CA 1
ATOM 735 C C . SER A 1 97 ? -11.168 -4.241 16.801 1.00 97.75 97 SER A C 1
ATOM 737 O O . SER A 1 97 ? -10.880 -3.085 17.098 1.00 97.75 97 SER A O 1
ATOM 739 N N . GLY A 1 98 ? -12.431 -4.664 16.712 1.00 96.44 98 GLY A N 1
ATOM 740 C CA . GLY A 1 98 ? -13.595 -3.788 16.899 1.00 96.44 98 GLY A CA 1
ATOM 741 C C . GLY A 1 98 ? -14.426 -3.617 15.625 1.00 96.44 98 GLY A C 1
ATOM 742 O O . GLY A 1 98 ? -15.528 -4.165 15.569 1.00 96.44 98 GLY A O 1
ATOM 743 N N . PRO A 1 99 ? -13.932 -2.908 14.593 1.00 96.50 99 PRO A N 1
ATOM 744 C CA . PRO A 1 99 ? -14.705 -2.661 13.383 1.00 96.50 99 PRO A CA 1
ATOM 745 C C . PRO A 1 99 ? -14.754 -3.882 12.459 1.00 96.50 99 PRO A C 1
ATOM 747 O O . PRO A 1 99 ? -13.836 -4.705 12.412 1.00 96.50 99 PRO A O 1
ATOM 750 N N . SER A 1 100 ? -15.817 -3.963 11.659 1.00 96.69 100 SER A N 1
ATOM 751 C CA . SER A 1 100 ? -15.874 -4.878 10.520 1.00 96.69 100 SER A CA 1
ATOM 752 C C . SER A 1 100 ? -14.952 -4.386 9.405 1.00 96.69 100 SER A C 1
ATOM 754 O O . SER A 1 100 ? -15.063 -3.234 8.977 1.00 96.69 100 SER A O 1
ATOM 756 N N . VAL A 1 101 ? -14.098 -5.268 8.892 1.00 98.12 101 VAL A N 1
ATOM 757 C CA . VAL A 1 101 ? -13.222 -4.978 7.751 1.00 98.12 101 VAL A CA 1
ATOM 758 C C . VAL A 1 101 ? -13.815 -5.595 6.490 1.00 98.12 101 VAL A C 1
ATOM 760 O O . VAL A 1 101 ? -14.120 -6.787 6.458 1.00 98.12 101 VAL A O 1
ATOM 763 N N . ARG A 1 102 ? -13.963 -4.786 5.441 1.00 97.94 102 ARG A N 1
ATOM 764 C CA . ARG A 1 102 ? -14.442 -5.210 4.124 1.00 97.94 102 ARG A CA 1
ATOM 765 C C . ARG A 1 102 ? -13.274 -5.267 3.134 1.00 97.94 102 ARG A C 1
ATOM 767 O O . ARG A 1 102 ? -12.612 -4.246 2.953 1.00 97.94 102 ARG A O 1
ATOM 774 N N . PRO A 1 103 ? -13.020 -6.403 2.465 1.00 98.00 103 PRO A N 1
ATOM 775 C CA . PRO A 1 103 ? -12.002 -6.469 1.423 1.00 98.00 103 PRO A CA 1
ATOM 776 C C . PRO A 1 103 ? -12.410 -5.647 0.191 1.00 98.00 103 PRO A C 1
ATOM 778 O O . PRO A 1 103 ? -13.592 -5.514 -0.130 1.00 98.00 103 PRO A O 1
ATOM 781 N N . ILE A 1 104 ? -11.410 -5.108 -0.502 1.00 98.38 104 ILE A N 1
ATOM 782 C CA . ILE A 1 104 ? -11.522 -4.445 -1.805 1.00 98.38 104 ILE A CA 1
ATOM 783 C C . ILE A 1 104 ? -10.855 -5.350 -2.831 1.00 98.38 104 ILE A C 1
ATOM 785 O O . ILE A 1 104 ? -9.685 -5.714 -2.672 1.00 98.38 104 ILE A O 1
ATOM 789 N N . GLU A 1 105 ? -11.579 -5.692 -3.892 1.00 97.06 105 GLU A N 1
ATOM 790 C CA . GLU A 1 105 ? -11.130 -6.666 -4.882 1.00 97.06 105 GLU A CA 1
ATOM 791 C C . GLU A 1 105 ? -11.017 -6.054 -6.277 1.00 97.06 105 GLU A C 1
ATOM 793 O O . GLU A 1 105 ? -11.902 -5.342 -6.742 1.00 97.06 105 GLU A O 1
ATOM 798 N N . LEU A 1 106 ? -9.930 -6.359 -6.985 1.00 95.25 106 LEU A N 1
ATOM 799 C CA . LEU A 1 106 ? -9.754 -6.008 -8.394 1.00 95.25 106 LEU A CA 1
ATOM 800 C C . LEU A 1 106 ? -9.203 -7.206 -9.160 1.00 95.25 106 LEU A C 1
ATOM 802 O O . LEU A 1 106 ? -8.112 -7.693 -8.864 1.00 95.25 106 LEU A O 1
ATOM 806 N N . GLY A 1 107 ? -9.932 -7.656 -10.185 1.00 89.06 107 GLY A N 1
ATOM 807 C CA . GLY A 1 107 ? -9.524 -8.799 -11.009 1.00 89.06 107 GLY A CA 1
ATOM 808 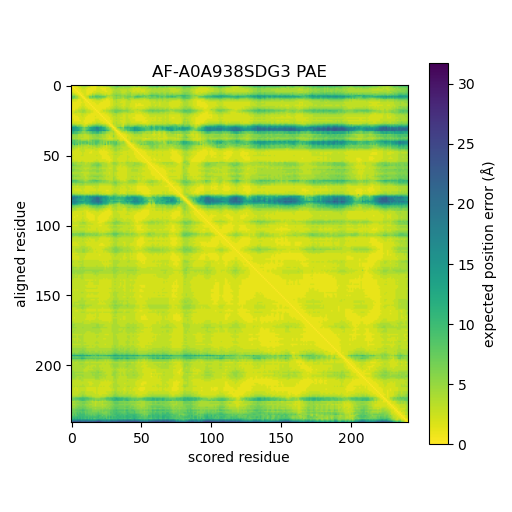C C . GLY A 1 107 ? -9.386 -10.098 -10.206 1.00 89.06 107 GLY A C 1
ATOM 809 O O . GLY A 1 107 ? -8.400 -10.810 -10.370 1.00 89.06 107 GLY A O 1
ATOM 810 N N . GLY A 1 108 ? -10.327 -10.363 -9.289 1.00 90.38 108 GLY A N 1
ATOM 811 C CA . GLY A 1 108 ? -10.351 -11.577 -8.460 1.00 90.38 108 GLY A CA 1
ATOM 812 C C . GLY A 1 108 ? -9.279 -11.638 -7.365 1.00 90.38 108 GLY A C 1
ATOM 813 O O . GLY A 1 108 ? -9.025 -12.705 -6.813 1.00 90.38 108 GLY A O 1
ATOM 814 N N . ARG A 1 109 ? -8.615 -10.515 -7.064 1.00 92.44 109 ARG A N 1
ATOM 815 C CA . ARG A 1 109 ? -7.593 -10.410 -6.015 1.00 92.44 109 ARG A CA 1
ATOM 816 C C . ARG A 1 109 ? -7.967 -9.330 -5.017 1.00 92.44 109 ARG A C 1
ATOM 818 O O . ARG A 1 109 ? -8.334 -8.231 -5.429 1.00 92.44 109 ARG A O 1
ATOM 825 N N . VAL A 1 110 ? -7.771 -9.608 -3.730 1.00 96.88 110 VAL A N 1
ATOM 826 C CA . VAL A 1 110 ? -7.849 -8.579 -2.691 1.00 96.88 110 VAL A CA 1
ATOM 827 C C . VAL A 1 110 ? -6.657 -7.633 -2.837 1.00 96.88 110 VAL A C 1
ATOM 829 O O . VAL A 1 110 ? -5.502 -8.051 -2.762 1.00 96.88 110 VAL A O 1
ATOM 832 N N . VAL A 1 111 ? -6.950 -6.359 -3.076 1.00 98.06 111 VAL A N 1
ATOM 833 C CA . VAL A 1 111 ? -5.970 -5.268 -3.237 1.00 98.06 111 VAL A CA 1
ATOM 834 C C . VAL A 1 111 ? -6.117 -4.200 -2.160 1.00 98.06 111 VAL A C 1
ATOM 836 O O . VAL A 1 111 ? -5.340 -3.246 -2.119 1.00 98.06 111 VAL A O 1
ATOM 839 N N . GLY A 1 112 ? -7.100 -4.356 -1.277 1.00 98.44 112 GLY A N 1
ATOM 840 C CA . GLY A 1 112 ? -7.316 -3.437 -0.183 1.00 98.44 112 GLY A CA 1
ATOM 841 C C . GLY A 1 112 ? -8.257 -3.955 0.889 1.00 98.44 112 GLY A C 1
ATOM 842 O O . GLY A 1 112 ? -8.902 -4.987 0.722 1.00 98.44 112 GLY A O 1
ATOM 843 N N . CYS A 1 113 ? -8.342 -3.197 1.971 1.00 98.69 113 CYS A N 1
ATOM 844 C CA . CYS A 1 113 ? -9.295 -3.364 3.055 1.00 98.69 113 CYS A CA 1
ATOM 845 C C . CYS A 1 113 ? -9.872 -1.994 3.414 1.00 98.69 113 CYS A C 1
ATOM 847 O O . CYS A 1 113 ? -9.126 -1.023 3.551 1.00 98.69 113 CYS A O 1
ATOM 849 N N . ALA A 1 114 ? -11.187 -1.927 3.600 1.00 98.62 114 ALA A N 1
ATOM 850 C CA . ALA A 1 114 ? -11.892 -0.757 4.098 1.00 98.62 114 ALA A CA 1
ATOM 851 C C . ALA A 1 114 ? -12.523 -1.047 5.461 1.00 98.62 114 ALA A C 1
ATOM 853 O O . ALA A 1 114 ? -13.061 -2.132 5.690 1.00 98.62 114 ALA A O 1
ATOM 854 N N . TYR A 1 115 ? -12.475 -0.076 6.362 1.00 98.31 115 TYR A N 1
ATOM 855 C CA . TYR A 1 115 ? -13.161 -0.116 7.652 1.00 98.31 115 TYR A CA 1
ATOM 856 C C . TYR A 1 115 ? -13.489 1.310 8.096 1.00 98.31 115 TYR A C 1
ATOM 858 O O . TYR A 1 115 ? -13.038 2.275 7.486 1.00 98.31 115 TYR A O 1
ATOM 866 N N . ALA A 1 116 ? -14.276 1.456 9.156 1.00 97.31 116 ALA A N 1
ATOM 867 C CA . ALA A 1 116 ? -14.559 2.756 9.745 1.00 97.31 116 ALA A CA 1
ATOM 868 C C . ALA A 1 116 ? -14.431 2.687 11.263 1.00 97.31 116 ALA A C 1
ATOM 870 O O . ALA A 1 116 ? -14.752 1.664 11.869 1.00 97.31 116 ALA A O 1
ATOM 871 N N . ASP A 1 117 ? -13.996 3.786 11.862 1.00 94.94 117 ASP A N 1
ATOM 872 C CA . ASP A 1 117 ? -14.093 4.025 13.297 1.00 94.94 117 ASP A CA 1
ATOM 873 C C . ASP A 1 117 ? -15.047 5.206 13.566 1.00 94.94 117 ASP A C 1
ATOM 875 O O . ASP A 1 117 ? -15.894 5.555 12.732 1.00 94.94 117 ASP A O 1
ATOM 879 N N . GLU A 1 118 ? -14.999 5.774 14.769 1.00 93.62 118 GLU A N 1
ATOM 880 C CA . GLU A 1 118 ? -15.811 6.939 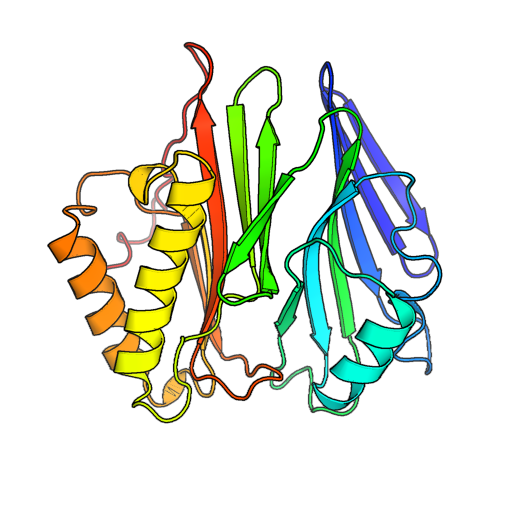15.137 1.00 93.62 118 GLU A CA 1
ATOM 881 C C . GLU A 1 118 ? -15.425 8.195 14.334 1.00 93.62 118 GLU A C 1
ATOM 883 O O . GLU A 1 118 ? -16.285 9.009 13.998 1.00 93.62 118 GLU A O 1
ATOM 888 N N . ASP A 1 119 ? -14.147 8.326 13.980 1.00 94.12 119 ASP A N 1
ATOM 889 C CA . ASP A 1 119 ? -13.553 9.545 13.439 1.00 94.12 119 ASP A CA 1
ATOM 890 C C . ASP A 1 119 ? -13.534 9.563 11.908 1.00 94.12 119 ASP A C 1
ATOM 892 O O . ASP A 1 119 ? -13.651 10.632 11.294 1.00 94.12 119 ASP A O 1
ATOM 896 N N . ALA A 1 120 ? -13.377 8.395 11.284 1.00 96.50 120 ALA A N 1
ATOM 897 C CA . ALA A 1 120 ? -13.082 8.296 9.866 1.00 96.50 120 ALA A CA 1
ATOM 898 C C . ALA A 1 120 ? -13.508 6.972 9.226 1.00 96.50 120 ALA A C 1
ATOM 900 O O . ALA A 1 120 ? -13.624 5.928 9.871 1.00 96.50 120 ALA A O 1
ATOM 901 N N . GLU A 1 121 ? -13.674 7.020 7.909 1.00 98.12 121 GLU A N 1
ATOM 902 C CA . GLU A 1 121 ? -13.594 5.852 7.040 1.00 98.12 121 GLU A CA 1
ATOM 903 C C . GLU A 1 121 ? -12.158 5.719 6.529 1.00 98.12 121 GLU A C 1
ATOM 905 O O . GLU A 1 121 ? -11.521 6.709 6.154 1.00 98.12 121 GLU A O 1
ATOM 910 N N . TRP A 1 122 ? -11.659 4.490 6.499 1.00 98.44 122 TRP A N 1
ATOM 911 C CA . TRP A 1 122 ? -10.292 4.138 6.140 1.00 98.44 122 TRP A CA 1
ATOM 912 C C . TRP A 1 122 ? -10.287 3.162 4.972 1.00 98.44 122 TRP A C 1
ATOM 914 O O . TRP A 1 122 ? -11.086 2.227 4.924 1.00 98.44 122 TRP A O 1
ATOM 924 N N . CYS A 1 123 ? -9.339 3.344 4.059 1.00 98.69 123 CYS A N 1
ATOM 925 C CA . CYS A 1 123 ? -9.065 2.422 2.967 1.00 98.69 123 CYS A CA 1
ATOM 926 C C . CYS A 1 123 ? -7.557 2.184 2.869 1.00 98.69 123 CYS A C 1
ATOM 928 O O . CYS A 1 123 ? -6.790 3.085 2.530 1.00 98.69 123 CYS A O 1
ATOM 930 N N . HIS A 1 124 ? -7.130 0.955 3.142 1.00 98.69 124 HIS A N 1
ATOM 931 C CA . HIS A 1 124 ? -5.748 0.514 3.000 1.00 98.69 124 HIS A CA 1
ATOM 932 C C . HIS A 1 124 ? -5.614 -0.297 1.724 1.00 98.69 124 HIS A C 1
ATOM 934 O O . HIS A 1 124 ? -6.250 -1.336 1.587 1.00 98.69 124 HIS A O 1
ATOM 940 N N . LEU A 1 125 ? -4.771 0.160 0.807 1.00 98.81 125 LEU A N 1
ATOM 941 C CA . LEU A 1 125 ? -4.444 -0.514 -0.441 1.00 98.81 125 LEU A CA 1
ATOM 942 C C . LEU A 1 125 ? -3.010 -1.038 -0.390 1.00 98.81 125 LEU A C 1
ATOM 944 O O . LEU A 1 125 ? -2.111 -0.389 0.149 1.00 98.81 125 LEU A O 1
ATOM 948 N N . GLY A 1 126 ? -2.773 -2.187 -1.008 1.00 98.31 126 GLY A N 1
ATOM 949 C CA . GLY A 1 126 ? -1.447 -2.788 -1.104 1.00 98.31 126 GLY A CA 1
ATOM 950 C C . GLY A 1 126 ? -1.408 -3.888 -2.153 1.00 98.31 126 GLY A C 1
ATOM 951 O O . GLY A 1 126 ? -2.445 -4.380 -2.596 1.00 98.31 126 GLY A O 1
ATOM 952 N N . GLY A 1 127 ? -0.204 -4.264 -2.577 1.00 96.94 127 GLY A N 1
ATOM 953 C CA . GLY A 1 127 ? -0.025 -5.260 -3.628 1.00 96.94 127 GLY A CA 1
ATOM 954 C C . GLY A 1 127 ? -0.722 -4.866 -4.934 1.00 96.94 127 GLY A C 1
ATOM 955 O O . GLY A 1 127 ? -1.228 -5.740 -5.642 1.00 96.94 127 GLY A O 1
ATOM 956 N N . LEU A 1 128 ? -0.798 -3.566 -5.245 1.00 97.81 128 LEU A N 1
ATOM 957 C CA . LEU A 1 128 ? -1.347 -3.086 -6.510 1.00 97.81 128 LEU A CA 1
ATOM 958 C C . LEU A 1 128 ? -0.307 -3.257 -7.613 1.00 97.81 128 LEU A C 1
ATOM 960 O O . LEU A 1 128 ? 0.766 -2.665 -7.559 1.00 97.81 128 LEU A O 1
ATOM 964 N N . PHE A 1 129 ? -0.666 -4.049 -8.616 1.00 97.62 129 PHE A N 1
ATOM 965 C CA . PHE A 1 129 ? 0.124 -4.330 -9.814 1.00 97.62 129 PHE A CA 1
ATOM 966 C C . PHE A 1 129 ? -0.589 -3.764 -11.049 1.00 97.62 129 PHE A C 1
ATOM 968 O O . PHE A 1 129 ? -1.809 -3.568 -10.982 1.00 97.62 129 PHE A O 1
ATOM 975 N N . PRO A 1 130 ? 0.119 -3.532 -12.170 1.00 98.12 130 PRO A N 1
ATOM 976 C CA . PRO A 1 130 ? -0.514 -3.168 -13.435 1.00 98.12 130 PRO A CA 1
ATOM 977 C C . PRO A 1 130 ? -1.463 -4.270 -13.915 1.00 98.12 130 PRO A C 1
ATOM 979 O O . PRO A 1 130 ? -1.327 -5.438 -13.540 1.00 98.12 130 PRO A O 1
ATOM 982 N N . ALA A 1 131 ? -2.427 -3.894 -14.756 1.00 96.69 131 ALA A N 1
ATOM 983 C CA . ALA A 1 131 ? -3.336 -4.853 -15.384 1.00 96.69 131 ALA A CA 1
ATOM 984 C C . ALA A 1 131 ? -2.600 -5.780 -16.367 1.00 96.69 131 ALA A C 1
ATOM 986 O O . ALA A 1 131 ? -2.883 -6.974 -16.405 1.00 96.69 131 ALA A O 1
ATOM 987 N N . ASP A 1 132 ? -1.630 -5.234 -17.102 1.00 97.38 132 ASP A N 1
ATOM 988 C CA . ASP A 1 132 ? -0.790 -5.958 -18.050 1.00 97.38 132 ASP A CA 1
ATOM 989 C C . ASP A 1 132 ? 0.689 -5.658 -17.767 1.00 97.38 132 ASP A C 1
ATOM 991 O O . ASP A 1 132 ? 1.110 -4.504 -17.721 1.00 97.38 132 ASP A O 1
ATOM 995 N N . LYS A 1 133 ? 1.475 -6.714 -17.538 1.00 97.12 133 LYS A N 1
ATOM 996 C CA . LYS A 1 133 ? 2.909 -6.636 -17.211 1.00 97.12 133 LYS A CA 1
ATOM 997 C C . LYS A 1 133 ? 3.809 -6.685 -18.449 1.00 97.12 133 LYS A C 1
ATOM 999 O O . LYS A 1 133 ? 5.022 -6.565 -18.308 1.00 97.12 133 LYS A O 1
ATOM 1004 N N . THR A 1 134 ? 3.238 -6.921 -19.629 1.00 97.69 134 THR A N 1
ATOM 1005 C CA . THR A 1 134 ? 3.971 -6.969 -20.903 1.00 97.69 134 THR A CA 1
ATOM 1006 C C . THR A 1 134 ? 4.174 -5.582 -21.511 1.00 97.69 134 THR A C 1
ATOM 1008 O O . THR A 1 134 ? 5.066 -5.404 -22.337 1.00 97.69 134 THR A O 1
ATOM 1011 N N . LEU A 1 135 ? 3.394 -4.595 -21.056 1.00 98.44 135 LEU A N 1
ATOM 1012 C CA . LEU A 1 135 ? 3.512 -3.193 -21.449 1.00 98.44 135 LEU A CA 1
ATOM 1013 C C . LEU A 1 135 ? 4.819 -2.559 -20.962 1.00 98.44 135 LEU A C 1
ATOM 1015 O O . LEU A 1 135 ? 5.504 -3.081 -20.074 1.00 98.44 135 LEU A O 1
ATOM 1019 N N . SER A 1 136 ? 5.149 -1.389 -21.505 1.00 98.56 136 SER A N 1
ATOM 1020 C CA . SER A 1 136 ? 6.313 -0.620 -21.066 1.00 98.56 136 SER A CA 1
ATOM 1021 C C . SER A 1 136 ? 6.205 -0.217 -19.589 1.00 98.56 136 SER A C 1
ATOM 1023 O O . SER A 1 136 ? 5.122 -0.148 -19.003 1.00 98.56 136 SER A O 1
ATOM 1025 N N . ARG A 1 137 ? 7.343 0.075 -18.949 1.00 98.62 137 ARG A N 1
ATOM 1026 C CA . ARG A 1 137 ? 7.367 0.486 -17.533 1.00 98.62 137 ARG A CA 1
ATOM 1027 C C . ARG A 1 137 ? 6.501 1.730 -17.256 1.00 98.62 137 ARG A C 1
ATOM 1029 O O . ARG A 1 137 ? 5.768 1.702 -16.264 1.00 98.62 137 ARG A O 1
ATOM 1036 N N . PRO A 1 138 ? 6.508 2.779 -18.107 1.00 98.69 138 PRO A N 1
ATOM 1037 C CA . PRO A 1 138 ? 5.611 3.925 -17.942 1.00 98.69 138 PRO A CA 1
ATOM 1038 C C . PRO A 1 138 ? 4.122 3.554 -18.039 1.00 98.69 138 PRO A C 1
ATOM 1040 O O . PRO A 1 138 ? 3.328 3.982 -17.201 1.00 98.69 138 PRO A O 1
ATOM 1043 N N . GLU A 1 139 ? 3.736 2.703 -18.994 1.00 98.81 139 GLU A N 1
ATOM 1044 C CA . GLU A 1 139 ? 2.350 2.225 -19.137 1.00 98.81 139 GLU A CA 1
ATOM 1045 C C . GLU A 1 139 ? 1.910 1.379 -17.935 1.00 98.81 139 GLU A C 1
ATOM 1047 O O . GLU A 1 139 ? 0.798 1.537 -17.425 1.00 98.81 139 GLU A O 1
ATOM 1052 N N . GLN A 1 140 ? 2.802 0.530 -17.416 1.00 98.81 140 GLN A N 1
ATOM 1053 C CA . GLN A 1 140 ? 2.560 -0.205 -16.176 1.00 98.81 140 GLN A CA 1
ATOM 1054 C C . GLN A 1 140 ? 2.347 0.747 -14.991 1.00 98.81 140 GLN A C 1
ATOM 1056 O O . GLN A 1 140 ? 1.411 0.557 -14.214 1.00 98.81 140 GLN A O 1
ATOM 1061 N N . ALA A 1 141 ? 3.170 1.792 -14.856 1.00 98.81 141 ALA A N 1
ATOM 1062 C CA . ALA A 1 141 ? 3.005 2.785 -13.797 1.00 98.81 141 ALA A CA 1
ATOM 1063 C C . ALA A 1 141 ? 1.660 3.517 -13.904 1.00 98.81 141 ALA A C 1
ATOM 1065 O O . ALA A 1 141 ? 0.951 3.649 -12.903 1.00 98.81 141 ALA A O 1
ATOM 1066 N N . ARG A 1 142 ? 1.265 3.918 -15.119 1.00 98.81 142 ARG A N 1
ATOM 1067 C CA . ARG A 1 142 ? -0.038 4.540 -15.378 1.00 98.81 142 ARG A CA 1
ATOM 1068 C C . ARG A 1 142 ? -1.184 3.617 -14.967 1.00 98.81 142 ARG A C 1
ATOM 1070 O O . ARG A 1 142 ? -2.057 4.028 -14.204 1.00 98.81 142 ARG A O 1
ATOM 1077 N N . SER A 1 143 ? -1.119 2.354 -15.390 1.00 98.69 143 SER A N 1
ATOM 1078 C CA . SER A 1 143 ? -2.103 1.328 -15.038 1.00 98.69 143 SER A CA 1
ATOM 1079 C C . SER A 1 143 ? -2.234 1.145 -13.522 1.00 98.69 143 SER A C 1
ATOM 1081 O O . SER A 1 143 ? -3.342 1.002 -13.010 1.00 98.69 143 SER A O 1
ATOM 1083 N N . VAL A 1 144 ? -1.129 1.181 -12.769 1.00 98.75 144 VAL A N 1
ATOM 1084 C CA . VAL A 1 144 ? -1.165 1.070 -11.300 1.00 98.75 144 VAL A CA 1
ATOM 1085 C C . VAL A 1 144 ? -1.911 2.242 -10.657 1.00 98.75 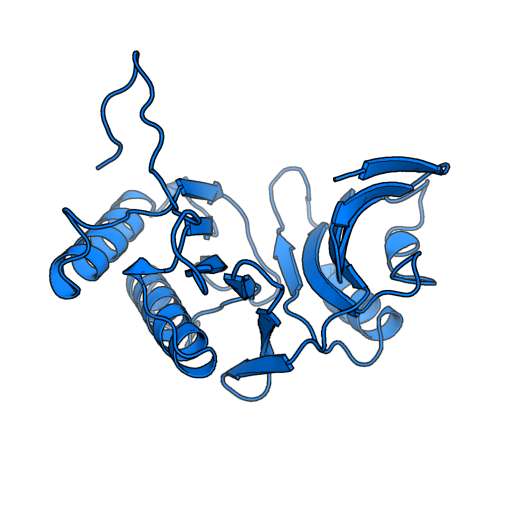144 VAL A C 1
ATOM 1087 O O . VAL A 1 144 ? -2.722 2.006 -9.761 1.00 98.75 144 VAL A O 1
ATOM 1090 N N . PHE A 1 145 ? -1.694 3.483 -11.107 1.00 98.62 145 PHE A N 1
ATOM 1091 C CA . PHE A 1 145 ? -2.426 4.643 -10.578 1.00 98.62 145 PHE A CA 1
ATOM 1092 C C . PHE A 1 145 ? -3.925 4.585 -10.905 1.00 98.62 145 PHE A C 1
ATOM 1094 O O . PHE A 1 145 ? -4.758 4.840 -10.036 1.00 98.62 145 PHE A O 1
ATOM 1101 N N . GLU A 1 146 ? -4.293 4.165 -12.114 1.00 98.62 146 GLU A N 1
ATOM 1102 C CA . GLU A 1 146 ? -5.700 3.981 -12.499 1.00 98.62 146 GLU A CA 1
ATOM 1103 C C . GLU A 1 146 ? -6.373 2.857 -11.701 1.00 98.62 146 GLU A C 1
ATOM 1105 O O . GLU A 1 146 ? -7.519 2.982 -11.268 1.00 98.62 146 GLU A O 1
ATOM 1110 N N . ARG A 1 147 ? -5.647 1.770 -11.425 1.00 98.56 147 ARG A N 1
ATOM 1111 C CA . ARG A 1 147 ? -6.134 0.686 -10.561 1.00 98.56 147 ARG A CA 1
ATOM 1112 C C . ARG A 1 147 ? -6.259 1.123 -9.106 1.00 98.56 147 ARG A C 1
ATOM 1114 O O . ARG A 1 147 ? -7.186 0.683 -8.433 1.00 98.56 147 ARG A O 1
ATOM 1121 N N . MET A 1 148 ? -5.376 1.998 -8.625 1.00 98.69 148 MET A N 1
ATOM 1122 C CA . MET A 1 148 ? -5.526 2.628 -7.313 1.00 98.69 148 MET A CA 1
ATOM 1123 C C . MET A 1 148 ? -6.821 3.446 -7.256 1.00 98.69 148 MET A C 1
ATOM 1125 O O . MET A 1 148 ? -7.602 3.265 -6.328 1.00 98.69 148 MET A O 1
ATOM 1129 N N . GLU A 1 149 ? -7.103 4.260 -8.278 1.00 98.25 149 GLU A N 1
ATOM 1130 C CA . GLU A 1 149 ? -8.361 5.014 -8.386 1.00 98.25 149 GLU A CA 1
ATOM 1131 C C . GLU A 1 149 ? -9.586 4.084 -8.375 1.00 98.25 149 GLU A C 1
ATOM 1133 O O . GLU A 1 149 ? -10.544 4.314 -7.638 1.00 98.25 149 GLU A O 1
ATOM 1138 N N . ALA A 1 150 ? -9.543 2.996 -9.150 1.00 98.38 150 ALA A N 1
ATOM 1139 C CA . ALA A 1 150 ? -10.620 2.009 -9.202 1.00 98.38 150 ALA A CA 1
ATOM 1140 C C . ALA A 1 150 ? -10.844 1.300 -7.854 1.00 98.38 150 ALA A C 1
ATOM 1142 O O . ALA A 1 150 ? -11.985 1.005 -7.498 1.00 98.38 150 ALA A O 1
ATOM 1143 N N . ALA A 1 151 ? -9.777 1.036 -7.094 1.00 98.56 151 ALA A N 1
ATOM 1144 C CA . ALA A 1 151 ? -9.872 0.450 -5.759 1.00 98.56 151 ALA A CA 1
ATOM 1145 C C . ALA A 1 151 ? -10.472 1.439 -4.744 1.00 98.56 151 ALA A C 1
ATOM 1147 O O . ALA A 1 151 ? -11.352 1.057 -3.978 1.00 98.56 151 ALA A O 1
ATOM 1148 N N . LEU A 1 152 ? -10.053 2.711 -4.774 1.00 98.56 152 LEU A N 1
ATOM 1149 C CA . LEU A 1 152 ? -10.583 3.761 -3.892 1.00 98.56 152 LEU A CA 1
ATOM 1150 C C . LEU A 1 152 ? -12.090 3.972 -4.085 1.00 98.56 152 LEU A C 1
ATOM 1152 O O . LEU A 1 152 ? -12.821 4.081 -3.103 1.00 98.56 152 LEU A O 1
ATOM 1156 N N . LYS A 1 153 ? -12.576 3.925 -5.333 1.00 98.31 153 LYS A N 1
ATOM 1157 C CA . LYS A 1 153 ? -14.012 4.048 -5.643 1.00 98.31 153 LYS A CA 1
ATOM 1158 C C . LYS A 1 153 ? -14.864 2.973 -4.956 1.00 98.31 153 LYS A C 1
ATOM 1160 O O . LYS A 1 153 ? -15.984 3.255 -4.549 1.00 98.31 153 LYS A O 1
ATOM 1165 N N . GLN A 1 154 ? -14.337 1.762 -4.746 1.00 98.25 154 GLN A N 1
ATOM 1166 C CA . GLN A 1 154 ? -15.048 0.708 -3.999 1.00 98.25 154 GLN A CA 1
ATOM 1167 C C . GLN A 1 154 ? -15.168 0.995 -2.493 1.00 98.25 154 GLN A C 1
ATOM 1169 O O . GLN A 1 154 ? -15.919 0.310 -1.790 1.00 98.25 154 GLN A O 1
ATOM 1174 N N . ALA A 1 155 ? -14.416 1.970 -1.986 1.00 97.69 155 ALA A N 1
ATOM 1175 C CA . ALA A 1 155 ? -14.489 2.484 -0.624 1.00 97.69 155 ALA A CA 1
ATOM 1176 C C . ALA A 1 155 ? -15.169 3.864 -0.547 1.00 97.69 155 ALA A C 1
ATOM 1178 O O . ALA A 1 155 ? -15.063 4.506 0.489 1.00 97.69 155 ALA A O 1
ATOM 1179 N N . ASP A 1 156 ? -15.846 4.319 -1.612 1.00 97.94 156 ASP A N 1
ATOM 1180 C CA . ASP A 1 156 ? -16.456 5.661 -1.693 1.00 97.94 156 ASP A CA 1
ATOM 1181 C C . ASP A 1 156 ? -15.452 6.805 -1.422 1.00 97.94 156 ASP A C 1
ATOM 1183 O O . ASP A 1 156 ? -15.739 7.814 -0.764 1.00 97.94 156 ASP A O 1
ATOM 1187 N N . MET A 1 157 ? -14.226 6.607 -1.920 1.00 98.06 157 MET A N 1
ATOM 1188 C CA . MET A 1 157 ? -13.108 7.539 -1.813 1.00 98.06 157 MET A CA 1
ATOM 1189 C C . MET A 1 157 ? -12.509 7.856 -3.182 1.00 98.06 157 MET A C 1
ATOM 1191 O O . MET A 1 157 ? -12.598 7.083 -4.137 1.00 98.06 157 MET A O 1
ATOM 1195 N N . GLU A 1 158 ? -11.821 8.988 -3.242 1.00 96.50 158 GLU A N 1
ATOM 1196 C CA . GLU A 1 158 ? -11.098 9.475 -4.410 1.00 96.50 158 GLU A CA 1
ATOM 1197 C C . GLU A 1 158 ? -9.633 9.771 -4.057 1.00 96.50 158 GLU A C 1
ATOM 1199 O O . GLU A 1 158 ? -9.222 9.732 -2.896 1.00 96.50 158 GLU A O 1
ATOM 1204 N N . PHE A 1 159 ? -8.813 10.104 -5.057 1.00 95.81 159 PHE A N 1
ATOM 1205 C CA . PHE A 1 159 ? -7.403 10.445 -4.838 1.00 95.81 159 PHE A CA 1
ATOM 1206 C C . PHE A 1 159 ? -7.162 11.557 -3.797 1.00 95.81 159 PHE A C 1
ATOM 1208 O O . PHE A 1 159 ? -6.229 11.411 -3.009 1.00 95.81 159 PHE A O 1
ATOM 1215 N N . PRO A 1 160 ? -7.990 12.619 -3.699 1.00 95.19 160 PRO A N 1
ATOM 1216 C CA . PRO A 1 160 ? -7.868 13.612 -2.630 1.00 95.19 160 PRO A CA 1
ATOM 1217 C C . PRO A 1 160 ? -8.077 13.073 -1.206 1.00 95.19 160 PRO A C 1
ATOM 1219 O O . PRO A 1 160 ? -7.809 13.799 -0.254 1.00 95.19 160 PRO A O 1
ATOM 1222 N N . ASN A 1 161 ? -8.550 11.833 -1.034 1.00 97.12 161 ASN A N 1
ATOM 1223 C CA . ASN A 1 161 ? -8.597 11.155 0.263 1.00 97.12 161 ASN A CA 1
ATOM 1224 C C . ASN A 1 161 ? -7.296 10.404 0.589 1.00 97.12 161 ASN A C 1
ATOM 1226 O O . ASN A 1 161 ? -7.113 9.993 1.731 1.00 97.12 161 ASN A O 1
ATOM 1230 N N . VAL A 1 162 ? -6.394 10.197 -0.378 1.00 97.88 162 VAL A N 1
ATOM 1231 C CA . VAL A 1 162 ? -5.165 9.405 -0.210 1.00 97.88 162 VAL A CA 1
ATOM 1232 C C . VAL A 1 162 ? -4.120 10.189 0.568 1.00 97.88 162 VAL A C 1
ATOM 1234 O O . VAL A 1 162 ? -3.541 11.128 0.043 1.00 97.88 162 VAL A O 1
ATOM 1237 N N . VAL A 1 163 ? -3.828 9.778 1.800 1.00 97.19 163 VAL A N 1
ATOM 1238 C CA . VAL A 1 163 ? -2.926 10.486 2.725 1.00 97.19 163 VAL A CA 1
ATOM 1239 C C . VAL A 1 163 ? -1.479 9.994 2.657 1.00 97.19 163 VAL A C 1
ATOM 1241 O O . VAL A 1 163 ? -0.546 10.709 3.029 1.00 97.19 163 VAL A O 1
ATOM 1244 N N . ARG A 1 164 ? -1.271 8.757 2.191 1.00 98.00 164 ARG A N 1
ATOM 1245 C CA . ARG A 1 164 ? 0.041 8.102 2.157 1.00 98.00 164 ARG A CA 1
ATOM 1246 C C . ARG A 1 164 ? 0.142 7.150 0.974 1.00 98.00 164 ARG A C 1
ATOM 1248 O O . ARG A 1 164 ? -0.808 6.425 0.702 1.00 98.00 164 ARG A O 1
ATOM 1255 N N . THR A 1 165 ? 1.301 7.101 0.319 1.00 98.31 165 THR A N 1
ATOM 1256 C CA . THR A 1 165 ? 1.617 6.119 -0.732 1.00 98.31 165 THR A CA 1
ATOM 1257 C C . THR A 1 165 ? 2.994 5.488 -0.529 1.00 98.31 165 THR A C 1
ATOM 1259 O O . THR A 1 165 ? 3.925 6.130 -0.035 1.00 98.31 165 THR A O 1
ATOM 1262 N N . TRP A 1 166 ? 3.124 4.228 -0.946 1.00 98.56 166 TRP A N 1
ATOM 1263 C CA . TRP A 1 166 ? 4.399 3.525 -1.105 1.00 98.56 166 TRP A CA 1
ATOM 1264 C C . TRP A 1 166 ? 4.493 3.001 -2.532 1.00 98.56 166 TRP A C 1
ATOM 1266 O O . TRP A 1 166 ? 3.560 2.362 -3.015 1.00 98.56 166 TRP A O 1
ATOM 1276 N N . LEU A 1 167 ? 5.607 3.291 -3.194 1.00 98.38 167 LEU A N 1
ATOM 1277 C CA . LEU A 1 167 ? 5.846 3.026 -4.607 1.00 98.38 167 LEU A CA 1
ATOM 1278 C C . LEU A 1 167 ? 7.180 2.275 -4.705 1.00 98.38 167 LEU A C 1
ATOM 1280 O O . LEU A 1 167 ? 8.237 2.829 -4.405 1.00 98.38 167 LEU A O 1
ATOM 1284 N N . PHE A 1 168 ? 7.125 1.001 -5.081 1.00 97.88 168 PHE A N 1
ATOM 1285 C CA . PHE A 1 168 ? 8.293 0.127 -5.194 1.00 97.88 168 PHE A CA 1
ATOM 1286 C C . PHE A 1 168 ? 8.561 -0.157 -6.668 1.00 97.88 168 PHE A C 1
ATOM 1288 O O . PHE A 1 168 ? 7.773 -0.839 -7.330 1.00 97.88 168 PHE A O 1
ATOM 1295 N N . LEU A 1 169 ? 9.644 0.423 -7.182 1.00 97.88 169 LEU A N 1
ATOM 1296 C CA . LEU A 1 169 ? 9.979 0.407 -8.598 1.00 97.88 169 LEU A CA 1
ATOM 1297 C C . LEU A 1 169 ? 11.063 -0.633 -8.858 1.00 97.88 169 LEU A C 1
ATOM 1299 O O . LEU A 1 169 ? 12.192 -0.503 -8.373 1.00 97.88 169 LEU A O 1
ATOM 1303 N N . ASP A 1 170 ? 10.752 -1.631 -9.677 1.00 96.38 170 ASP A N 1
ATOM 1304 C CA . ASP A 1 170 ? 11.751 -2.591 -10.131 1.00 96.38 170 ASP A CA 1
ATOM 1305 C C . ASP A 1 170 ? 12.809 -1.847 -10.953 1.00 96.38 170 ASP A C 1
ATOM 1307 O O . ASP A 1 170 ? 12.455 -1.104 -11.866 1.00 96.38 170 ASP A O 1
ATOM 1311 N N . LYS A 1 171 ? 14.097 -2.015 -10.638 1.00 95.25 171 LYS A N 1
ATOM 1312 C CA . LYS A 1 171 ? 15.208 -1.317 -11.317 1.00 95.25 171 LYS A CA 1
ATOM 1313 C C . LYS A 1 171 ? 15.044 0.212 -11.374 1.00 95.25 171 LYS A C 1
ATOM 1315 O O . LYS A 1 171 ? 15.337 0.817 -12.398 1.00 95.25 171 LYS A O 1
ATOM 1320 N N . LEU A 1 172 ? 14.594 0.836 -10.278 1.00 96.00 172 LEU A N 1
ATOM 1321 C CA . LEU A 1 172 ? 14.363 2.287 -10.126 1.00 96.00 172 LEU A CA 1
ATOM 1322 C C . LEU A 1 172 ? 15.298 3.183 -10.961 1.00 96.00 172 LEU A C 1
ATOM 1324 O O . LEU A 1 172 ? 14.826 4.037 -11.709 1.00 96.00 172 LEU A O 1
ATOM 1328 N N . LEU A 1 173 ? 16.616 2.983 -10.847 1.00 96.19 173 LEU A N 1
ATOM 1329 C CA . LEU A 1 173 ? 17.619 3.850 -11.475 1.00 96.19 173 LEU A CA 1
ATOM 1330 C C . LEU A 1 173 ? 17.538 3.890 -13.007 1.00 96.19 173 LEU A C 1
ATOM 1332 O O . LEU A 1 173 ? 18.007 4.855 -13.601 1.00 96.19 173 LEU A O 1
ATOM 1336 N N . SER A 1 174 ? 16.941 2.886 -13.655 1.00 97.25 174 SER A N 1
ATOM 1337 C CA . SER A 1 174 ? 16.856 2.842 -15.116 1.00 97.25 174 SER A CA 1
ATOM 1338 C C . SER A 1 174 ? 15.696 3.649 -15.703 1.00 97.25 174 SER A C 1
ATOM 1340 O O . SER A 1 174 ? 15.659 3.791 -16.917 1.00 97.25 174 SER A O 1
ATOM 1342 N N . TRP A 1 175 ? 14.726 4.105 -14.896 1.00 97.88 175 TRP A N 1
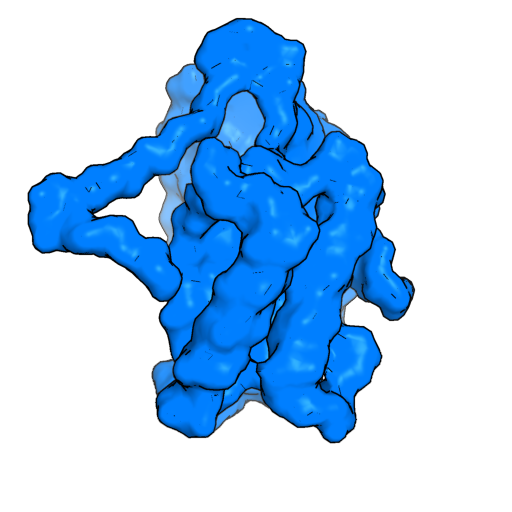ATOM 1343 C CA . TRP A 1 175 ? 13.473 4.686 -15.421 1.00 97.88 175 TRP A CA 1
ATOM 1344 C C . TRP A 1 175 ? 12.736 5.637 -14.454 1.00 97.88 175 TRP A C 1
ATOM 1346 O O . TRP A 1 175 ? 11.571 5.977 -14.667 1.00 97.88 175 TRP A O 1
ATOM 1356 N N . TYR A 1 176 ? 13.381 6.098 -13.374 1.00 97.56 176 TYR A N 1
ATOM 1357 C CA . TYR A 1 176 ? 12.724 6.950 -12.370 1.00 97.56 176 TYR A CA 1
ATOM 1358 C C . TYR A 1 176 ? 12.193 8.277 -12.939 1.00 97.56 176 TYR A C 1
ATOM 1360 O O . TYR A 1 176 ? 11.147 8.761 -12.508 1.00 97.56 176 TYR A O 1
ATOM 1368 N N . ALA A 1 177 ? 12.883 8.856 -13.927 1.00 97.56 177 ALA A N 1
ATOM 1369 C CA . ALA A 1 177 ? 12.429 10.072 -14.600 1.00 97.56 177 ALA A CA 1
ATOM 1370 C C . ALA A 1 177 ? 11.105 9.848 -15.352 1.00 97.56 177 ALA A C 1
ATOM 1372 O O . ALA A 1 177 ? 10.171 10.632 -15.201 1.00 97.56 177 ALA A O 1
ATOM 1373 N N . GLU A 1 178 ? 10.994 8.744 -16.095 1.00 98.31 178 GLU A N 1
ATOM 1374 C CA . GLU A 1 178 ? 9.777 8.382 -16.831 1.00 98.31 178 GLU A CA 1
ATOM 1375 C C . GLU A 1 178 ? 8.619 8.082 -15.875 1.00 98.31 178 GLU A C 1
ATOM 1377 O O . GLU A 1 178 ? 7.489 8.513 -16.101 1.00 98.31 178 GLU A O 1
ATOM 1382 N N . PHE A 1 179 ? 8.903 7.401 -14.762 1.00 98.31 179 PHE A N 1
ATOM 1383 C CA . PHE A 1 179 ? 7.920 7.195 -13.705 1.00 98.31 179 PHE A CA 1
ATOM 1384 C C . PHE A 1 179 ? 7.382 8.518 -13.145 1.00 98.31 179 PHE A C 1
ATOM 1386 O O . PHE A 1 179 ? 6.167 8.673 -13.006 1.00 98.31 179 PHE A O 1
ATOM 1393 N N . ASN A 1 180 ? 8.264 9.471 -12.823 1.00 97.25 180 ASN A N 1
ATOM 1394 C CA . ASN A 1 180 ? 7.834 10.765 -12.298 1.00 97.25 180 ASN A CA 1
ATOM 1395 C C . ASN A 1 180 ? 7.021 11.541 -13.338 1.00 97.25 180 ASN A C 1
ATOM 1397 O O . ASN A 1 180 ? 6.002 12.109 -12.968 1.00 97.25 180 ASN A O 1
ATOM 1401 N N . ALA A 1 181 ? 7.380 11.483 -14.625 1.00 98.00 181 ALA A N 1
ATOM 1402 C CA . ALA A 1 181 ? 6.573 12.081 -15.690 1.00 98.00 181 ALA A CA 1
ATOM 1403 C C . ALA A 1 181 ? 5.147 11.495 -15.736 1.00 98.00 181 ALA A C 1
ATOM 1405 O O . ALA A 1 181 ? 4.175 12.246 -15.799 1.00 98.00 181 ALA A O 1
ATOM 1406 N N . VAL A 1 182 ? 5.001 10.168 -15.617 1.00 98.44 182 VAL A N 1
ATOM 1407 C CA . VAL A 1 182 ? 3.683 9.509 -15.542 1.00 98.44 182 VAL A CA 1
ATOM 1408 C C . VAL A 1 182 ? 2.906 9.934 -14.297 1.00 98.44 182 VAL A C 1
ATOM 1410 O O . VAL A 1 182 ? 1.712 10.220 -14.388 1.00 98.44 182 VAL A O 1
ATOM 1413 N N . ARG A 1 183 ? 3.564 9.982 -13.132 1.00 97.31 183 ARG A N 1
ATOM 1414 C CA . ARG A 1 183 ? 2.938 10.411 -11.874 1.00 97.31 183 ARG A CA 1
ATOM 1415 C C . ARG A 1 183 ? 2.452 11.857 -11.971 1.00 97.31 183 ARG A C 1
ATOM 1417 O O . ARG A 1 183 ? 1.311 12.129 -11.612 1.00 97.31 183 ARG A O 1
ATOM 1424 N N . THR A 1 184 ? 3.290 12.758 -12.476 1.00 96.44 184 THR A N 1
ATOM 1425 C CA . THR A 1 184 ? 2.954 14.174 -12.656 1.00 96.44 184 THR A CA 1
ATOM 1426 C C . THR A 1 184 ? 1.786 14.338 -13.619 1.00 96.44 184 THR A C 1
ATOM 1428 O O . THR A 1 184 ? 0.791 14.944 -13.234 1.00 96.44 184 THR A O 1
ATOM 1431 N N . GLY A 1 185 ? 1.829 13.695 -14.791 1.00 97.62 185 GLY A N 1
ATOM 1432 C CA . GLY A 1 185 ? 0.722 13.734 -15.752 1.00 97.62 185 GLY A CA 1
ATOM 1433 C C . GLY A 1 185 ? -0.588 13.189 -15.171 1.00 97.62 185 GLY A C 1
ATOM 1434 O O . GLY A 1 185 ? -1.638 13.813 -15.307 1.00 97.62 185 GLY A O 1
ATOM 1435 N N . PHE A 1 186 ? -0.542 12.078 -14.424 1.00 97.31 186 PHE A N 1
ATOM 1436 C CA . PHE A 1 186 ? -1.724 11.559 -13.724 1.00 97.31 186 PHE A CA 1
ATOM 1437 C C . PHE A 1 186 ? -2.300 12.586 -12.734 1.00 97.31 186 PHE A C 1
ATOM 1439 O O . PHE A 1 186 ? -3.516 12.765 -12.662 1.00 97.31 186 PHE A O 1
ATOM 1446 N N . PHE A 1 187 ? -1.442 13.271 -11.975 1.00 95.56 187 PHE A N 1
ATOM 1447 C CA . PHE A 1 187 ? -1.859 14.244 -10.961 1.00 95.56 187 PHE A CA 1
ATOM 1448 C C . PHE A 1 187 ? -2.420 15.521 -11.603 1.00 95.56 187 PHE A C 1
ATOM 1450 O O . PHE A 1 187 ? -3.423 16.052 -11.121 1.00 95.56 187 PHE A O 1
ATOM 1457 N N . GLU A 1 188 ? -1.823 15.976 -12.704 1.00 96.00 188 GLU A N 1
ATOM 1458 C CA . GLU A 1 188 ? -2.300 17.085 -13.538 1.00 96.00 188 GLU A CA 1
ATOM 1459 C C . GLU A 1 188 ? -3.693 16.797 -14.100 1.00 96.00 188 GLU A C 1
ATOM 1461 O O . GLU A 1 188 ? -4.623 17.572 -13.874 1.00 96.00 188 GLU A O 1
ATOM 1466 N N . GLU A 1 189 ? -3.875 15.642 -14.746 1.00 96.50 189 GLU A N 1
ATOM 1467 C CA . GLU A 1 189 ? -5.151 15.245 -15.353 1.00 96.50 189 GLU A CA 1
ATOM 1468 C C . GLU A 1 189 ? -6.302 15.164 -14.338 1.00 96.50 189 GLU A C 1
ATOM 1470 O O . GLU A 1 189 ? -7.447 15.453 -14.679 1.00 96.50 189 GLU A O 1
ATOM 1475 N N . ARG A 1 190 ? -6.019 14.791 -13.079 1.00 94.88 190 ARG A N 1
ATOM 1476 C CA . ARG A 1 190 ? -7.015 14.770 -11.985 1.00 94.88 190 ARG A CA 1
ATOM 1477 C C . ARG A 1 190 ? -7.091 16.084 -11.200 1.00 94.88 190 ARG A C 1
ATOM 1479 O O . ARG A 1 190 ? -7.826 16.169 -10.208 1.00 94.88 190 ARG A O 1
ATOM 1486 N N . SER A 1 191 ? -6.343 17.110 -11.613 1.00 94.44 191 SER A N 1
ATOM 1487 C CA . SER A 1 191 ? -6.239 18.392 -10.904 1.00 94.44 191 SER A CA 1
ATOM 1488 C C . SER A 1 191 ? -5.957 18.187 -9.408 1.00 94.44 191 SER A C 1
ATOM 1490 O O . SER A 1 191 ? -6.660 18.721 -8.546 1.00 94.44 191 SER A O 1
ATOM 1492 N N . LEU A 1 192 ? -4.997 17.309 -9.094 1.00 91.50 192 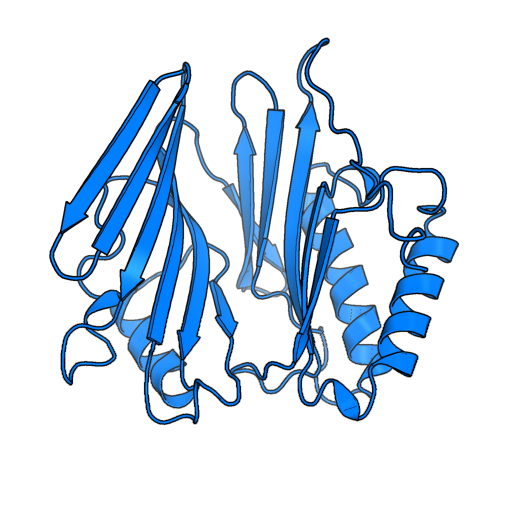LEU A N 1
ATOM 1493 C CA . LEU A 1 192 ? -4.589 16.997 -7.719 1.00 91.50 192 LEU A CA 1
ATOM 1494 C C . LEU A 1 192 ? -3.601 18.026 -7.174 1.00 91.50 192 LEU A C 1
ATOM 1496 O O . LEU A 1 192 ? -3.539 18.238 -5.964 1.00 91.50 192 LEU A O 1
ATOM 1500 N N . PHE A 1 193 ? -2.857 18.698 -8.052 1.00 88.56 193 PHE A N 1
ATOM 1501 C CA . PHE A 1 193 ? -2.022 19.824 -7.656 1.00 88.56 193 PHE A CA 1
ATOM 1502 C C . PHE A 1 193 ? -2.895 20.947 -7.076 1.00 88.56 193 PHE A C 1
ATOM 1504 O O . PHE A 1 193 ? -3.925 21.308 -7.641 1.00 88.56 193 PHE A O 1
ATOM 1511 N N . GLY A 1 194 ? -2.516 21.455 -5.901 1.00 81.12 194 GLY A N 1
ATOM 1512 C CA . GLY A 1 194 ? -3.324 22.405 -5.123 1.00 81.12 194 GLY A CA 1
ATOM 1513 C C . GLY A 1 194 ? -4.383 21.761 -4.217 1.00 81.12 194 GLY A C 1
ATOM 1514 O O . GLY A 1 194 ? -4.997 22.462 -3.414 1.00 81.12 194 GLY A O 1
ATOM 1515 N N . LYS A 1 195 ? -4.574 20.438 -4.295 1.00 87.06 195 LYS A N 1
ATOM 1516 C CA . LYS A 1 195 ? -5.334 19.646 -3.317 1.00 87.06 195 LYS A CA 1
ATOM 1517 C C . LYS A 1 195 ? -4.368 18.948 -2.352 1.00 87.06 195 LYS A C 1
ATOM 1519 O O . LYS A 1 195 ? -3.197 19.309 -2.236 1.00 87.06 195 LYS A O 1
ATOM 1524 N N . MET A 1 196 ? -4.863 17.946 -1.631 1.00 84.81 196 MET A N 1
ATOM 1525 C CA . MET A 1 196 ? -4.031 17.115 -0.773 1.00 84.81 196 MET A CA 1
ATOM 1526 C C . MET A 1 196 ? -3.166 16.179 -1.626 1.00 84.81 196 MET A C 1
ATOM 1528 O O . MET A 1 196 ? -3.681 15.343 -2.367 1.00 84.81 196 MET A O 1
ATOM 1532 N N . ILE A 1 197 ? -1.847 16.354 -1.523 1.00 89.69 197 ILE A N 1
ATOM 1533 C CA . ILE A 1 197 ? -0.849 15.457 -2.106 1.00 89.69 197 ILE A CA 1
ATOM 1534 C C . ILE A 1 197 ? -0.379 14.511 -0.993 1.00 89.69 197 ILE A C 1
ATOM 1536 O O . ILE A 1 197 ? 0.093 15.000 0.040 1.00 89.69 197 ILE A O 1
ATOM 1540 N N . PRO A 1 198 ? -0.488 13.180 -1.169 1.00 92.88 198 PRO A N 1
ATOM 1541 C CA . PRO A 1 198 ? -0.081 12.236 -0.140 1.00 92.88 198 PRO A CA 1
ATOM 1542 C C . PRO A 1 198 ? 1.403 12.351 0.171 1.00 92.88 198 PRO A C 1
ATOM 1544 O O . PRO A 1 198 ? 2.238 12.500 -0.726 1.00 92.88 198 PRO A O 1
ATOM 1547 N N . ALA A 1 199 ? 1.755 12.104 1.432 1.00 94.94 199 ALA A N 1
ATOM 1548 C CA . ALA A 1 199 ? 3.127 11.740 1.744 1.00 94.94 199 ALA A CA 1
ATOM 1549 C C . ALA A 1 199 ? 3.489 10.475 0.947 1.00 94.94 199 ALA A C 1
ATOM 1551 O O . ALA A 1 199 ? 2.724 9.510 0.913 1.00 94.94 199 ALA A O 1
ATOM 1552 N N . SER A 1 200 ? 4.650 10.456 0.303 1.00 95.44 200 SER A N 1
ATOM 1553 C CA . SER A 1 200 ? 5.017 9.378 -0.615 1.00 95.44 200 SER A CA 1
ATOM 1554 C C . SER A 1 200 ? 6.418 8.859 -0.324 1.00 95.44 200 SER A C 1
ATOM 1556 O O . SER A 1 200 ? 7.298 9.614 0.088 1.00 95.44 200 SER A O 1
ATOM 1558 N N . THR A 1 201 ? 6.625 7.560 -0.515 1.00 96.25 201 THR A N 1
ATOM 1559 C CA . THR A 1 201 ? 7.953 6.942 -0.549 1.00 96.25 201 THR A CA 1
ATOM 1560 C C . THR A 1 201 ? 8.082 6.179 -1.857 1.00 96.25 201 THR A C 1
ATOM 1562 O O . THR A 1 201 ? 7.328 5.236 -2.085 1.00 96.25 201 THR A O 1
ATOM 1565 N N . GLY A 1 202 ? 9.032 6.594 -2.697 1.00 96.00 202 GLY A N 1
ATOM 1566 C CA . GLY A 1 202 ? 9.417 5.905 -3.926 1.00 96.00 202 GLY A CA 1
ATOM 1567 C C . GLY A 1 202 ? 10.826 5.340 -3.795 1.00 96.00 202 GLY A C 1
ATOM 1568 O O . GLY A 1 202 ? 11.767 6.117 -3.657 1.00 96.00 202 GLY A O 1
ATOM 1569 N N . ILE A 1 203 ? 10.975 4.014 -3.808 1.00 95.94 203 ILE A N 1
ATOM 1570 C CA . ILE A 1 203 ? 12.280 3.341 -3.697 1.00 95.94 203 ILE A CA 1
ATOM 1571 C C . ILE A 1 203 ? 12.409 2.186 -4.692 1.00 95.94 203 ILE A C 1
ATOM 1573 O O . ILE A 1 203 ? 11.420 1.720 -5.261 1.00 95.94 203 ILE A O 1
ATOM 1577 N N . GLY A 1 204 ? 13.643 1.724 -4.895 1.00 95.81 204 GLY A N 1
ATOM 1578 C CA . GLY A 1 204 ? 13.938 0.568 -5.731 1.00 95.81 204 GLY A CA 1
ATOM 1579 C C . GLY A 1 204 ? 13.612 -0.735 -5.019 1.00 95.81 204 GLY A C 1
ATOM 1580 O O . GLY A 1 204 ? 14.119 -0.977 -3.927 1.00 95.81 204 GLY A O 1
ATOM 1581 N N . ALA A 1 205 ? 12.766 -1.556 -5.637 1.00 95.00 205 ALA A N 1
ATOM 1582 C CA . ALA A 1 205 ? 12.479 -2.913 -5.192 1.00 95.00 205 ALA A CA 1
ATOM 1583 C C . ALA A 1 205 ? 11.748 -3.710 -6.284 1.00 95.00 205 ALA A C 1
ATOM 1585 O O . ALA A 1 205 ? 10.827 -3.211 -6.932 1.00 95.00 205 ALA A O 1
ATOM 1586 N N . GLY A 1 206 ? 12.145 -4.967 -6.457 1.00 93.62 206 GLY A N 1
ATOM 1587 C CA . GLY A 1 206 ? 11.422 -5.962 -7.238 1.00 93.62 206 GLY A CA 1
ATOM 1588 C C . GLY A 1 206 ? 10.217 -6.534 -6.485 1.00 93.62 206 GLY A C 1
ATOM 1589 O O . GLY A 1 206 ? 9.973 -6.257 -5.308 1.00 93.62 206 GLY A O 1
ATOM 1590 N N . ASN A 1 207 ? 9.443 -7.363 -7.179 1.00 94.50 207 ASN A N 1
ATOM 1591 C CA . ASN A 1 207 ? 8.220 -7.976 -6.665 1.00 94.50 207 ASN A CA 1
ATOM 1592 C C . ASN A 1 207 ? 7.970 -9.334 -7.335 1.00 94.50 207 ASN A C 1
ATOM 1594 O O . ASN A 1 207 ? 8.425 -9.565 -8.455 1.00 94.50 207 ASN A O 1
ATOM 1598 N N . CYS A 1 208 ? 7.215 -10.222 -6.677 1.00 93.00 208 CYS A N 1
ATOM 1599 C CA . CYS A 1 208 ? 7.035 -11.601 -7.158 1.00 93.00 208 CYS A CA 1
ATOM 1600 C C . CYS A 1 208 ? 6.403 -11.691 -8.550 1.00 93.00 208 CYS A C 1
ATOM 1602 O O . CYS A 1 208 ? 6.819 -12.542 -9.331 1.00 93.00 208 CYS A O 1
ATOM 1604 N N . PRO A 1 209 ? 5.425 -10.837 -8.908 1.00 93.31 209 PRO A N 1
ATOM 1605 C CA . PRO A 1 209 ? 4.864 -10.863 -10.254 1.00 93.31 209 PRO A CA 1
ATOM 1606 C C . PRO A 1 209 ? 5.811 -10.385 -11.362 1.00 93.31 209 PRO A C 1
ATOM 1608 O O . PRO A 1 209 ? 5.439 -10.538 -12.527 1.00 93.31 209 PRO A O 1
ATOM 1611 N N . GLY A 1 210 ? 6.966 -9.793 -11.040 1.00 94.81 210 GLY A N 1
ATOM 1612 C CA . GLY A 1 210 ? 7.887 -9.211 -12.021 1.00 94.81 210 GLY A CA 1
ATOM 1613 C C . GLY A 1 210 ? 7.341 -7.952 -12.702 1.00 94.81 210 GLY A C 1
ATOM 1614 O O . GLY A 1 210 ? 7.690 -7.676 -13.845 1.00 94.81 210 GLY A O 1
ATOM 1615 N N . ALA A 1 211 ? 6.438 -7.222 -12.044 1.00 97.56 211 ALA A N 1
ATOM 1616 C CA . ALA A 1 211 ? 5.905 -5.967 -12.567 1.00 97.56 211 ALA A CA 1
ATOM 1617 C C . ALA A 1 211 ? 6.911 -4.821 -12.391 1.00 97.56 211 ALA A C 1
ATOM 1619 O O . ALA A 1 211 ? 7.710 -4.829 -11.455 1.00 97.56 211 ALA A O 1
ATOM 1620 N N . ALA A 1 212 ? 6.813 -3.788 -13.227 1.00 98.19 212 ALA A N 1
ATOM 1621 C CA . ALA A 1 212 ? 7.638 -2.589 -13.108 1.00 98.19 212 ALA A CA 1
ATOM 1622 C C . ALA A 1 212 ? 7.386 -1.838 -11.790 1.00 98.19 212 ALA A C 1
ATOM 1624 O O . ALA A 1 212 ? 8.320 -1.307 -11.197 1.00 98.19 212 ALA A O 1
ATOM 1625 N N . LEU A 1 213 ? 6.137 -1.814 -11.319 1.00 98.50 213 LEU A N 1
ATOM 1626 C CA . LEU A 1 213 ? 5.718 -1.112 -10.110 1.00 98.50 213 LEU A CA 1
ATOM 1627 C C . LEU A 1 213 ? 4.786 -1.997 -9.280 1.00 98.50 213 LEU A C 1
ATOM 1629 O O . LEU A 1 213 ? 3.838 -2.582 -9.810 1.00 98.50 213 LEU A O 1
ATOM 1633 N N . VAL A 1 214 ? 5.026 -2.032 -7.969 1.00 98.06 214 VAL A N 1
ATOM 1634 C CA . VAL A 1 214 ? 4.008 -2.395 -6.980 1.00 98.06 214 VAL A CA 1
ATOM 1635 C C . VAL A 1 214 ? 3.747 -1.210 -6.060 1.00 98.06 214 VAL A C 1
ATOM 1637 O O . VAL A 1 214 ? 4.682 -0.543 -5.611 1.00 98.06 214 VAL A O 1
ATOM 1640 N N . ALA A 1 215 ? 2.473 -0.927 -5.800 1.00 98.44 215 ALA A N 1
ATOM 1641 C CA . ALA A 1 215 ? 2.065 0.216 -4.994 1.00 98.44 215 ALA A CA 1
ATOM 1642 C C . ALA A 1 215 ? 1.153 -0.167 -3.825 1.00 98.44 215 ALA A C 1
ATOM 1644 O O . ALA A 1 215 ? 0.454 -1.185 -3.839 1.00 98.44 215 ALA A O 1
ATOM 1645 N N . GLY A 1 216 ? 1.144 0.707 -2.825 1.00 98.38 216 GLY A N 1
ATOM 1646 C CA . GLY A 1 216 ? 0.174 0.731 -1.740 1.00 98.38 216 GLY A CA 1
ATOM 1647 C C . GLY A 1 216 ? -0.217 2.163 -1.400 1.00 98.38 216 GLY A C 1
ATOM 1648 O O . GLY A 1 216 ? 0.504 3.112 -1.723 1.00 98.38 216 GLY A O 1
ATOM 1649 N N . ALA A 1 217 ? -1.364 2.317 -0.748 1.00 98.62 217 ALA A N 1
ATOM 1650 C CA . ALA A 1 217 ? -1.889 3.612 -0.346 1.00 98.62 217 ALA A CA 1
ATOM 1651 C C . ALA A 1 217 ? -2.714 3.506 0.936 1.00 98.62 217 ALA A C 1
ATOM 1653 O O . ALA A 1 217 ? -3.290 2.463 1.226 1.00 98.62 217 ALA A O 1
ATOM 1654 N N . ILE A 1 218 ? -2.798 4.601 1.683 1.00 98.56 218 ILE A N 1
ATOM 1655 C CA . ILE A 1 218 ? -3.811 4.785 2.725 1.00 98.56 218 ILE A CA 1
ATOM 1656 C C . ILE A 1 218 ? -4.662 5.963 2.295 1.00 98.56 218 ILE A C 1
ATOM 1658 O O . ILE A 1 218 ? -4.120 7.027 1.990 1.00 98.56 218 ILE A O 1
ATOM 1662 N N . ALA A 1 219 ? -5.973 5.775 2.293 1.00 98.44 219 ALA A N 1
ATOM 1663 C CA . ALA A 1 219 ? -6.944 6.839 2.146 1.00 98.44 219 ALA A CA 1
ATOM 1664 C C . ALA A 1 219 ? -7.825 6.943 3.388 1.00 98.44 219 ALA A C 1
ATOM 1666 O O . ALA A 1 219 ? -8.077 5.954 4.080 1.00 98.44 219 ALA A O 1
ATOM 1667 N N . MET A 1 220 ? -8.241 8.171 3.674 1.00 97.75 220 MET A N 1
ATOM 1668 C CA . MET A 1 220 ? -9.017 8.523 4.849 1.00 97.75 220 MET A CA 1
ATOM 1669 C C . MET A 1 220 ? -10.074 9.566 4.480 1.00 97.75 220 MET A C 1
ATOM 1671 O O . MET A 1 220 ? -9.789 10.559 3.802 1.00 97.75 220 MET A O 1
ATOM 1675 N N . LYS A 1 221 ? -11.306 9.331 4.933 1.00 97.38 221 LYS A N 1
ATOM 1676 C CA . LYS A 1 221 ? -12.447 10.238 4.776 1.00 97.38 221 LYS A CA 1
ATOM 1677 C C . LYS A 1 221 ? -12.998 10.577 6.169 1.00 97.38 221 LYS A C 1
ATOM 1679 O O . LYS A 1 221 ? -13.476 9.676 6.857 1.00 97.38 221 LYS A O 1
ATOM 1684 N N . PRO A 1 222 ? -12.901 11.838 6.626 1.00 96.81 222 PRO A N 1
ATOM 1685 C CA . PRO A 1 222 ? -13.429 12.249 7.928 1.00 96.81 222 PRO A CA 1
ATOM 1686 C C . PRO A 1 222 ? -14.944 12.039 8.042 1.00 96.81 222 PRO A C 1
ATOM 1688 O O . PRO A 1 222 ? -15.674 12.362 7.108 1.00 96.81 222 PRO A O 1
ATOM 1691 N N . LYS A 1 223 ? -15.420 11.574 9.205 1.00 95.50 223 LYS A N 1
ATOM 1692 C CA . LYS A 1 223 ? -16.858 11.405 9.502 1.00 95.50 223 LYS A CA 1
ATOM 1693 C C . LYS A 1 223 ? -17.470 12.548 10.306 1.00 95.50 223 LYS A C 1
ATOM 1695 O O . LYS A 1 223 ? -18.690 12.667 10.375 1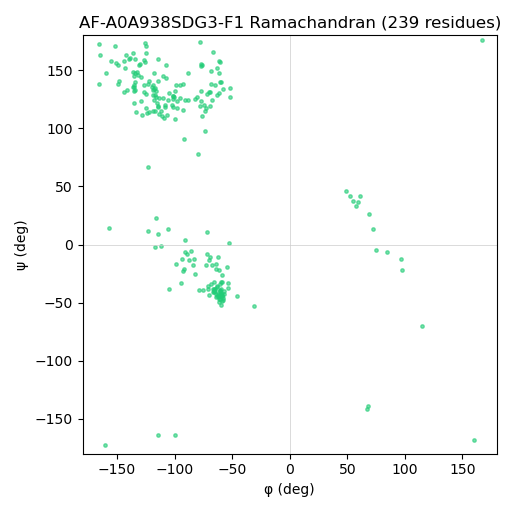.00 95.50 223 LYS A O 1
ATOM 1700 N N . ARG A 1 224 ? -16.640 13.370 10.947 1.00 92.38 224 ARG A N 1
ATOM 1701 C CA . ARG A 1 224 ? -17.092 14.458 11.817 1.00 92.38 224 ARG A CA 1
ATOM 1702 C C . ARG A 1 224 ? -16.199 15.679 11.709 1.00 92.38 224 ARG A C 1
ATOM 1704 O O . ARG A 1 224 ? -15.022 15.594 11.351 1.00 92.38 224 ARG A O 1
ATOM 1711 N N . GLU A 1 225 ? -16.766 16.818 12.081 1.00 88.56 225 GLU A N 1
ATOM 1712 C CA . GLU A 1 225 ? -16.012 18.055 12.202 1.00 88.56 225 GLU A CA 1
ATOM 1713 C C . GLU A 1 225 ? -14.883 17.907 13.235 1.00 88.56 225 GLU A C 1
ATOM 1715 O O . GLU A 1 225 ? -15.030 17.272 14.281 1.00 88.56 225 GLU A O 1
ATOM 1720 N N . GLY A 1 226 ? -13.720 18.477 12.913 1.00 89.75 226 GLY A N 1
ATOM 1721 C CA . GLY A 1 226 ? -12.523 18.427 13.759 1.00 89.75 226 GLY A CA 1
ATOM 1722 C C . GLY A 1 226 ? -11.516 17.333 13.394 1.00 89.75 226 GLY A C 1
ATOM 1723 O O . GLY A 1 226 ? -10.371 17.422 13.828 1.00 89.75 226 GLY A O 1
ATOM 1724 N N . VAL A 1 227 ? -11.876 16.367 12.543 1.00 93.62 227 VAL A N 1
ATOM 1725 C CA . VAL A 1 227 ? -10.926 15.381 12.003 1.00 93.62 227 VAL A CA 1
ATOM 1726 C C . VAL A 1 227 ? -10.480 15.837 10.613 1.00 93.62 227 VAL A C 1
ATOM 1728 O O . VAL A 1 227 ? -11.300 16.006 9.713 1.00 93.62 227 VAL A O 1
ATOM 1731 N N . ARG A 1 228 ? -9.182 16.110 10.437 1.00 92.19 228 ARG A N 1
ATOM 1732 C CA . ARG A 1 228 ? -8.619 16.654 9.188 1.00 92.19 228 ARG A CA 1
ATOM 1733 C C . ARG A 1 228 ? -7.241 16.064 8.906 1.00 92.19 228 ARG A C 1
ATOM 1735 O O . ARG A 1 228 ? -6.503 15.741 9.832 1.00 92.19 228 ARG A O 1
ATOM 1742 N N . VAL A 1 229 ? -6.886 15.999 7.627 1.00 91.06 229 VAL A N 1
ATOM 1743 C CA . VAL A 1 229 ? -5.546 15.631 7.154 1.00 91.06 229 VAL A CA 1
ATOM 1744 C C . VAL A 1 229 ? -4.843 16.899 6.697 1.00 91.06 229 VAL A C 1
ATOM 1746 O O . VAL A 1 229 ? -5.412 17.672 5.927 1.00 91.06 229 VAL A O 1
ATOM 1749 N N . LEU A 1 230 ? -3.615 17.111 7.165 1.00 90.12 230 LEU A N 1
ATOM 1750 C CA . LEU A 1 230 ? -2.807 18.270 6.799 1.00 90.12 230 LEU A CA 1
ATOM 1751 C C . LEU A 1 230 ? -1.438 17.809 6.284 1.00 90.12 230 LEU A C 1
ATOM 1753 O O . LEU A 1 230 ? -0.793 16.994 6.949 1.00 90.12 230 LEU A O 1
ATOM 1757 N N . PRO A 1 231 ? -0.973 18.320 5.130 1.00 88.12 231 PRO A N 1
ATOM 1758 C CA . PRO A 1 231 ? 0.395 18.094 4.695 1.00 88.12 231 PRO A CA 1
ATOM 1759 C C . PRO A 1 231 ? 1.361 18.836 5.626 1.00 88.12 231 PRO A C 1
ATOM 1761 O O . PRO A 1 231 ? 1.126 19.986 5.996 1.00 88.12 231 PRO A O 1
ATOM 1764 N N . VAL A 1 232 ? 2.464 18.182 5.985 1.00 90.38 232 VAL A N 1
ATOM 1765 C CA . VAL A 1 232 ? 3.538 18.787 6.781 1.00 90.38 232 VAL A CA 1
ATOM 1766 C C . VAL A 1 232 ? 4.739 19.008 5.872 1.00 90.38 232 VAL A C 1
ATOM 1768 O O . VAL A 1 232 ? 5.284 18.058 5.311 1.00 90.38 232 VAL A O 1
ATOM 1771 N N . THR A 1 233 ? 5.141 20.267 5.711 1.00 88.38 233 THR A N 1
ATOM 1772 C CA . THR A 1 233 ? 6.280 20.657 4.874 1.00 88.38 233 THR A CA 1
ATOM 1773 C C . THR A 1 233 ? 7.582 20.637 5.666 1.00 88.38 233 THR A C 1
ATOM 1775 O O . THR A 1 233 ? 7.604 20.960 6.854 1.00 88.38 233 THR A O 1
ATOM 1778 N N . SER A 1 234 ? 8.687 20.315 4.997 1.00 90.88 234 SER A N 1
ATOM 1779 C CA . SER A 1 234 ? 10.022 20.403 5.587 1.00 90.88 234 SER A CA 1
ATOM 1780 C C . SER A 1 234 ? 10.535 21.848 5.511 1.00 90.88 234 SER A C 1
ATOM 1782 O O . SER A 1 234 ? 10.574 22.406 4.417 1.00 90.88 234 SER A O 1
ATOM 1784 N N . PRO A 1 235 ? 10.951 22.475 6.627 1.00 92.75 235 PRO A N 1
ATOM 1785 C CA . PRO A 1 235 ? 11.410 23.866 6.619 1.00 92.75 235 PRO A CA 1
ATOM 1786 C C . PRO A 1 235 ? 12.729 24.069 5.857 1.00 92.75 235 PRO A C 1
ATOM 1788 O O . PRO A 1 235 ? 13.058 25.197 5.506 1.00 92.75 235 PRO A O 1
ATOM 1791 N N . LEU A 1 236 ? 13.487 22.994 5.609 1.00 95.31 236 LEU A N 1
ATOM 1792 C CA . LEU A 1 236 ? 14.806 23.032 4.965 1.00 95.31 236 LEU A CA 1
ATOM 1793 C C . LEU A 1 236 ? 14.830 22.343 3.594 1.00 95.31 236 LEU A C 1
ATOM 1795 O O . LEU A 1 236 ? 15.906 22.124 3.040 1.00 95.31 236 LEU A O 1
ATOM 1799 N N . GLN A 1 237 ? 13.673 21.959 3.049 1.00 92.81 237 GLN A N 1
ATOM 1800 C CA . GLN A 1 237 ? 13.588 21.306 1.742 1.00 92.81 237 GLN A CA 1
ATOM 1801 C C . GLN A 1 237 ? 12.453 21.910 0.924 1.00 92.81 237 GLN A C 1
ATOM 1803 O O . GLN A 1 237 ? 11.350 22.124 1.427 1.00 92.81 237 GLN A O 1
ATOM 1808 N N . CYS A 1 238 ? 12.714 22.149 -0.359 1.00 88.75 238 CYS A N 1
ATOM 1809 C CA . CYS A 1 238 ? 11.663 22.524 -1.292 1.00 88.75 238 CYS A CA 1
ATOM 1810 C C . CYS A 1 238 ? 10.632 21.388 -1.424 1.00 88.75 238 CYS A C 1
ATOM 1812 O O . CYS A 1 238 ? 10.993 20.215 -1.274 1.00 88.75 238 CYS A O 1
ATOM 1814 N N . PRO A 1 239 ? 9.364 21.710 -1.734 1.00 82.31 239 PRO A N 1
ATOM 1815 C CA . PRO A 1 239 ? 8.381 20.701 -2.100 1.00 82.31 239 PRO A CA 1
ATOM 1816 C C . PRO A 1 239 ? 8.915 19.810 -3.224 1.00 82.31 239 PRO A C 1
ATOM 1818 O O . PRO A 1 239 ? 9.487 20.305 -4.195 1.00 82.31 239 PRO A O 1
ATOM 1821 N N . ALA A 1 240 ? 8.732 18.500 -3.081 1.00 76.00 240 ALA A N 1
ATOM 1822 C CA . ALA A 1 240 ? 9.039 17.566 -4.152 1.00 76.00 240 ALA A CA 1
ATOM 1823 C C . ALA A 1 240 ? 8.057 17.799 -5.311 1.00 76.00 240 ALA A C 1
ATOM 1825 O O . ALA A 1 240 ? 6.844 17.762 -5.099 1.00 76.00 240 ALA A O 1
ATOM 1826 N N . THR A 1 241 ? 8.594 18.061 -6.501 1.00 56.47 241 THR A N 1
ATOM 1827 C CA . THR A 1 241 ? 7.854 18.145 -7.770 1.00 56.47 241 THR A CA 1
ATOM 1828 C C . THR A 1 241 ? 7.689 16.765 -8.392 1.00 56.47 241 THR A C 1
ATOM 1830 O O . THR A 1 241 ? 8.682 15.998 -8.370 1.00 56.47 241 THR A O 1
#

Solvent-accessible surface area (backbone atoms only — not comparable to full-atom values): 12973 Å² total; per-residue (Å²): 123,48,78,50,76,50,79,54,101,43,36,40,38,40,34,43,38,46,88,75,35,34,42,34,44,35,42,30,38,37,61,83,88,44,58,59,58,61,37,58,76,61,68,93,54,98,50,49,65,36,37,34,41,36,38,20,16,53,81,50,50,65,62,46,45,62,59,57,51,88,77,68,33,6,56,27,56,42,17,35,84,94,20,77,45,82,45,36,63,30,36,41,34,39,26,36,32,73,52,72,75,42,64,34,72,60,93,94,36,51,32,11,22,31,39,54,65,84,56,30,39,39,36,35,35,17,47,36,52,33,89,52,71,86,54,56,59,50,56,21,46,47,38,29,54,54,48,50,48,59,52,32,49,79,64,81,40,55,70,73,29,30,57,34,38,40,39,30,24,36,67,30,92,82,47,51,69,54,46,49,52,43,53,49,51,54,34,57,77,67,59,36,73,93,53,58,67,44,54,70,47,78,47,65,20,39,39,73,88,67,40,46,37,41,32,31,36,35,30,50,45,63,69,46,93,91,53,82,89,78,87,82,81,58,96,88,50,79,84,88,128

pLDDT: mean 93.27, std 7.04, range [56.47, 98.81]

Sequence (241 aa):
MRITRRLAEATDVVTVSRPGIEEHTISARTPGQDNLAVFRNFPPVKATVVSQFVFGGCRFCDEAKSLMGKVTWPVTWVQGDDCSGEQLAGTQVLAVSGPSVRPIELGGRVVGCAYADEDAEWCHLGGLFPADKTLSRPEQARSVFERMEAALKQADMEFPNVVRTWLFLDKLLSWYAEFNAVRTGFFEERSLFGKMIPASTGIGAGNCPGAALVAGAIAMKPKREGVRVLPVTSPLQCPAT

Nearest PDB structures (foldseek):
  9bk1-assembly1_A  TM=8.404E-01  e=1.151E-06  Pseudomonas syringae pv. tomato
  3k12-assembly1_C  TM=8.483E-01  e=1.348E-05  Pseudomonas aeruginosa
  3i7t-assembly1_A  TM=7.611E-01  e=3.716E-06  Mycobacterium tuberculosis H37Rv
  3gtz-assembly1_C  TM=8.038E-01  e=9.487E-06  Salmonella enterica subsp. enterica serovar Typhimurium
  3i3f-assembly1_C  TM=7.572E-01  e=3.381E-04  Giardia lamblia ATCC 50803

Secondary structure (DSSP, 8-state):
-EEEEEEETTEEEEEEEETTEEEEEEEEE--TT-TTGGGTT-SSSSSEEEEEEEEE-GGGHHHHHHHH-S--S-EEEEB-TTS-SS-EEEEEEEEEESSPPEEEEETTEEEEEEEE-SSEEEEEEEEE--S-SSS-HHHHHHHHHHHHHHHHHTTT--GGGEEEEEEEETTGGGTHHHHHHHHHHHHHHTT-TTSPPPEEEEEE-B-TT--SEEEEEEEEEE-STT--------TTSPPP-

Radius of gyration: 17.97 Å; Cα contacts (8 Å, |Δi|>4): 521; chains: 1; bounding box: 36×46×47 Å

Mean predicted aligned error: 4.03 Å